Protein AF-A0A3S0VZT7-F1 (afdb_monomer_lite)

Structure (mmCIF, N/CA/C/O backbone):
data_AF-A0A3S0VZT7-F1
#
_entry.id   AF-A0A3S0VZT7-F1
#
loop_
_atom_site.group_PDB
_atom_site.id
_atom_site.type_symbol
_atom_site.label_atom_id
_atom_site.label_alt_id
_atom_site.label_comp_id
_atom_site.label_asym_id
_atom_site.label_entity_id
_atom_site.label_seq_id
_atom_site.pdbx_PDB_ins_code
_atom_site.Cartn_x
_atom_site.Cartn_y
_atom_site.Cartn_z
_atom_site.occupancy
_atom_site.B_iso_or_equiv
_atom_site.auth_seq_id
_atom_site.auth_comp_id
_atom_site.auth_asym_id
_atom_site.auth_atom_id
_atom_site.pdbx_PDB_model_num
ATOM 1 N N . MET A 1 1 ? 20.953 2.817 88.613 1.00 34.94 1 MET A N 1
ATOM 2 C CA . MET A 1 1 ? 21.649 4.085 88.302 1.00 34.94 1 MET A CA 1
ATOM 3 C C . MET A 1 1 ? 21.762 4.148 86.786 1.00 34.94 1 MET A C 1
ATOM 5 O O . MET A 1 1 ? 22.339 3.231 86.228 1.00 34.94 1 MET A O 1
ATOM 9 N N . HIS A 1 2 ? 20.871 4.898 86.124 1.00 30.11 2 HIS A N 1
ATOM 10 C CA . HIS A 1 2 ? 21.068 6.303 85.695 1.00 30.11 2 HIS A CA 1
ATOM 11 C C . HIS A 1 2 ? 22.098 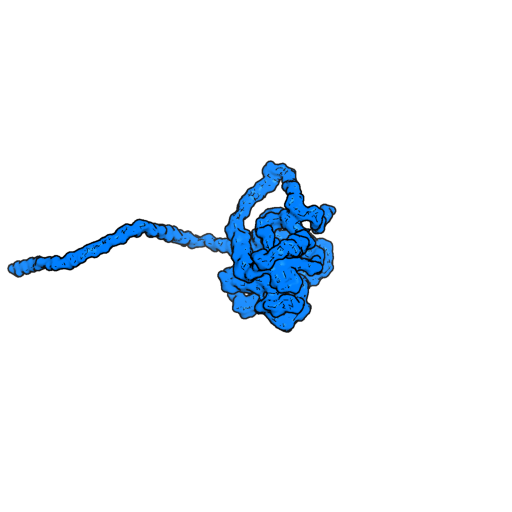6.386 84.551 1.00 30.11 2 HIS A C 1
ATOM 13 O O . HIS A 1 2 ? 23.167 5.815 84.698 1.00 30.11 2 HIS A O 1
ATOM 19 N N . THR A 1 3 ? 21.910 7.041 83.403 1.00 35.25 3 THR A N 1
ATOM 20 C CA . THR A 1 3 ? 20.938 8.028 82.869 1.00 35.25 3 THR A CA 1
ATOM 21 C C . THR A 1 3 ? 21.445 8.357 81.444 1.00 35.25 3 THR A C 1
ATOM 23 O O . THR A 1 3 ? 22.644 8.287 81.208 1.00 35.25 3 THR A O 1
ATOM 26 N N . ASP A 1 4 ? 20.578 8.507 80.442 1.00 36.38 4 ASP A N 1
ATOM 27 C CA . ASP A 1 4 ? 20.188 9.785 79.797 1.00 36.38 4 ASP A CA 1
ATOM 28 C C . ASP A 1 4 ? 20.884 10.142 78.459 1.00 36.38 4 ASP A C 1
ATOM 30 O O . ASP A 1 4 ? 22.101 10.196 78.352 1.00 36.38 4 ASP A O 1
ATOM 34 N N . ARG A 1 5 ? 20.006 10.488 77.498 1.00 34.59 5 ARG A N 1
ATOM 35 C CA . ARG A 1 5 ? 19.959 11.685 76.616 1.00 34.59 5 ARG A CA 1
ATOM 36 C C . ARG A 1 5 ? 21.067 11.975 75.575 1.00 34.59 5 ARG A C 1
ATOM 38 O O . ARG A 1 5 ? 22.178 12.358 75.909 1.00 34.59 5 ARG A O 1
ATOM 45 N N . LEU A 1 6 ? 20.641 11.887 74.295 1.00 40.56 6 LEU A N 1
ATOM 46 C CA . LEU A 1 6 ? 20.534 12.913 73.204 1.00 40.56 6 LEU A CA 1
ATOM 47 C C . LEU A 1 6 ? 21.200 14.306 73.451 1.00 40.56 6 LEU A C 1
ATOM 49 O O . LEU A 1 6 ? 21.228 14.674 74.622 1.00 40.56 6 LEU A O 1
ATOM 53 N N . PRO A 1 7 ? 21.552 15.186 72.450 1.00 51.53 7 PRO A N 1
ATOM 54 C CA . PRO A 1 7 ? 20.857 15.405 71.153 1.00 51.53 7 PRO A CA 1
ATOM 55 C C . PRO A 1 7 ? 21.621 16.121 69.962 1.00 51.53 7 PRO A C 1
ATOM 57 O O . PRO A 1 7 ? 22.791 16.462 70.043 1.00 51.53 7 PRO A O 1
ATOM 60 N N . HIS A 1 8 ? 20.860 16.423 68.888 1.00 33.97 8 HIS A N 1
ATOM 61 C CA . HIS A 1 8 ? 20.867 17.602 67.973 1.00 33.97 8 HIS A CA 1
ATOM 62 C C . HIS A 1 8 ? 21.978 17.932 66.940 1.00 33.97 8 HIS A C 1
ATOM 64 O O . HIS A 1 8 ? 23.121 18.218 67.269 1.00 33.97 8 HIS A O 1
ATOM 70 N N . GLY A 1 9 ? 21.509 18.147 65.693 1.00 30.97 9 GLY A N 1
ATOM 71 C CA . GLY A 1 9 ? 22.079 19.054 64.678 1.00 30.97 9 GLY A CA 1
ATOM 72 C C . GLY A 1 9 ? 21.337 19.012 63.319 1.00 30.97 9 GLY A C 1
ATOM 73 O O . GLY A 1 9 ? 21.705 18.214 62.474 1.00 30.97 9 GLY A O 1
ATOM 74 N N . GLN A 1 10 ? 20.185 19.701 63.177 1.00 35.03 10 GLN A N 1
ATOM 75 C CA . GLN A 1 10 ? 19.856 20.772 62.188 1.00 35.03 10 GLN A CA 1
ATOM 76 C C . GLN A 1 10 ? 20.111 20.410 60.696 1.00 35.03 10 GLN A C 1
ATOM 78 O O . GLN A 1 10 ? 21.261 20.273 60.316 1.00 35.03 10 GLN A O 1
ATOM 83 N N . GLY A 1 11 ? 19.120 20.124 59.822 1.00 34.31 11 GLY A N 1
ATOM 84 C CA . GLY A 1 11 ? 18.149 21.033 59.146 1.00 34.31 11 GLY A CA 1
ATOM 85 C C . GLY A 1 11 ? 18.749 21.649 57.848 1.00 34.31 11 GLY A C 1
ATOM 86 O O . GLY A 1 11 ? 19.966 21.788 57.842 1.00 34.31 11 GLY A O 1
ATOM 87 N N . PRO A 1 12 ? 18.021 22.071 56.772 1.00 41.00 12 PRO A N 1
ATOM 88 C CA . PRO A 1 12 ? 16.569 22.126 56.503 1.00 41.00 12 PRO A CA 1
ATOM 89 C C . PRO A 1 12 ? 16.135 21.618 55.085 1.00 41.00 12 PRO A C 1
ATOM 91 O O . PRO A 1 12 ? 16.961 21.277 54.248 1.00 41.00 12 PRO A O 1
ATOM 94 N N . GLY A 1 13 ? 14.827 21.673 54.777 1.00 28.61 13 GLY A N 1
ATOM 95 C CA . GLY A 1 13 ? 14.343 21.990 53.416 1.00 28.61 13 GLY A CA 1
ATOM 96 C C . GLY A 1 13 ? 13.625 20.891 52.621 1.00 28.61 13 GLY A C 1
ATOM 97 O O . GLY A 1 13 ? 14.232 20.188 51.821 1.00 28.61 13 GLY A O 1
ATOM 98 N N . TRP A 1 14 ? 12.298 20.823 52.753 1.00 29.69 14 TRP A N 1
ATOM 99 C CA . TRP A 1 14 ? 11.424 20.229 51.731 1.00 29.69 14 TRP A CA 1
ATOM 100 C C . TRP A 1 14 ? 11.390 21.121 50.477 1.00 29.69 14 TRP A C 1
ATOM 102 O O . TRP A 1 14 ? 11.482 22.345 50.598 1.00 29.69 14 TRP A O 1
ATOM 112 N N . PRO A 1 15 ? 11.089 20.542 49.304 1.00 36.41 15 PRO A N 1
ATOM 113 C CA . PRO A 1 15 ? 9.842 20.956 48.678 1.00 36.41 15 PRO A CA 1
ATOM 114 C C . PRO A 1 15 ? 8.943 19.763 48.355 1.00 36.41 15 PRO A C 1
ATOM 116 O O . PRO A 1 15 ? 9.299 18.816 47.658 1.00 36.41 15 PRO A O 1
ATOM 119 N N . THR A 1 16 ? 7.721 19.865 48.857 1.00 39.56 16 THR A N 1
ATOM 120 C CA . THR A 1 16 ? 6.553 19.112 48.422 1.00 39.56 16 THR A CA 1
ATOM 121 C C . THR A 1 16 ? 6.206 19.521 46.990 1.00 39.56 16 THR A C 1
ATOM 123 O O . THR A 1 16 ? 5.879 20.683 46.758 1.00 39.56 16 THR A O 1
ATOM 126 N N . VAL A 1 17 ? 6.168 18.577 46.048 1.00 35.25 17 VAL A N 1
ATOM 127 C CA . VAL A 1 17 ? 5.330 18.715 44.848 1.00 35.25 17 VAL A CA 1
ATOM 128 C C . VAL A 1 17 ? 4.420 17.499 44.751 1.00 35.25 17 VAL A C 1
ATOM 130 O O . VAL A 1 17 ? 4.840 16.361 44.561 1.00 35.25 17 VAL A O 1
ATOM 133 N N . ARG A 1 18 ? 3.135 17.794 44.949 1.00 36.84 18 ARG A N 1
ATOM 134 C CA . ARG A 1 18 ? 1.986 16.934 44.693 1.00 36.84 18 ARG A CA 1
ATOM 135 C C . ARG A 1 18 ? 1.938 16.583 43.210 1.00 36.84 18 ARG A C 1
ATOM 137 O O . ARG A 1 18 ? 2.066 17.466 42.371 1.00 36.84 18 ARG A O 1
ATOM 144 N N . GLY A 1 19 ? 1.651 15.323 42.912 1.00 31.05 19 GLY A N 1
ATOM 145 C CA . GLY A 1 19 ? 1.370 14.885 41.547 1.00 31.05 19 GLY A CA 1
ATOM 146 C C . GLY A 1 19 ? 1.692 13.422 41.290 1.00 31.05 19 GLY A C 1
ATOM 147 O O . GLY A 1 19 ? 2.124 13.087 40.196 1.00 31.05 19 GLY A O 1
ATOM 148 N N . GLY A 1 20 ? 1.520 12.545 42.285 1.00 27.30 20 GLY A N 1
ATOM 149 C CA . GLY A 1 20 ? 1.549 11.108 42.045 1.00 27.30 20 GLY A CA 1
ATOM 150 C C . GLY A 1 20 ? 0.326 10.735 41.220 1.00 27.30 20 GLY A C 1
ATOM 151 O O . GLY A 1 20 ? -0.733 10.457 41.782 1.00 27.30 20 GLY A O 1
ATOM 152 N N . ALA A 1 21 ? 0.461 10.782 39.893 1.00 32.28 21 ALA A N 1
ATOM 153 C CA . ALA A 1 21 ? -0.464 10.137 38.983 1.00 32.28 21 ALA A CA 1
ATOM 154 C C . ALA A 1 21 ? -0.599 8.694 39.461 1.00 32.28 21 ALA A C 1
ATOM 156 O O . ALA A 1 21 ? 0.354 7.91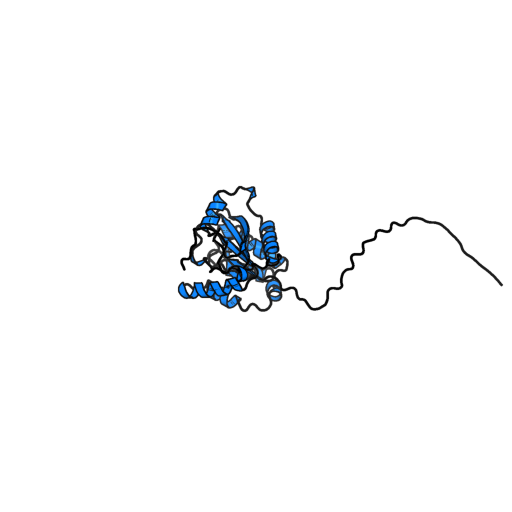5 39.443 1.00 32.28 21 ALA A O 1
ATOM 157 N N . THR A 1 22 ? -1.776 8.371 39.982 1.00 34.44 22 THR A N 1
ATOM 158 C CA . THR A 1 22 ? -2.128 7.017 40.363 1.00 34.44 22 THR A CA 1
ATOM 159 C C . THR A 1 22 ? -2.052 6.207 39.075 1.00 34.44 22 THR A C 1
ATOM 161 O O . THR A 1 22 ? -2.937 6.304 38.225 1.00 34.44 22 THR A O 1
ATOM 164 N N . LEU A 1 23 ? -0.955 5.466 38.896 1.00 34.12 23 LEU A N 1
ATOM 165 C CA . LEU A 1 23 ? -0.848 4.372 37.941 1.00 34.12 23 LEU A CA 1
ATOM 166 C C . LEU A 1 23 ? -1.996 3.427 38.282 1.00 34.12 23 LEU A C 1
ATOM 168 O O . LEU A 1 23 ? -1.895 2.600 39.187 1.00 34.12 23 LEU A O 1
ATOM 172 N N . ARG A 1 24 ? -3.142 3.628 37.623 1.00 36.28 24 ARG A N 1
ATOM 173 C CA . ARG A 1 24 ? -4.264 2.704 37.701 1.00 36.28 24 ARG A CA 1
ATOM 174 C C . ARG A 1 24 ? -3.707 1.359 37.275 1.00 36.28 24 ARG A C 1
ATOM 176 O O . ARG A 1 24 ? -3.277 1.199 36.133 1.00 36.28 24 ARG A O 1
ATOM 183 N N . ALA A 1 25 ? -3.680 0.431 38.225 1.00 36.31 25 ALA A N 1
ATOM 184 C CA . ALA A 1 25 ? -3.369 -0.959 37.978 1.00 36.31 25 ALA A CA 1
ATOM 185 C C . ALA A 1 25 ? -4.185 -1.417 36.762 1.00 36.31 25 ALA A C 1
ATOM 187 O O . ALA A 1 25 ? -5.417 -1.354 36.755 1.00 36.31 25 ALA A O 1
ATOM 188 N N . ARG A 1 26 ? -3.472 -1.787 35.696 1.00 36.34 26 ARG A N 1
ATOM 189 C CA . ARG A 1 26 ? -4.046 -2.298 34.455 1.00 36.34 26 ARG A CA 1
ATOM 190 C C . ARG A 1 26 ? -4.751 -3.604 34.819 1.00 36.34 26 ARG A C 1
ATOM 192 O O . ARG A 1 26 ? -4.095 -4.533 35.284 1.00 36.34 26 ARG A O 1
ATOM 199 N N . MET A 1 27 ? -6.075 -3.657 34.675 1.00 33.34 27 MET A N 1
ATOM 200 C CA . MET A 1 27 ? -6.811 -4.898 34.914 1.00 33.34 27 MET A CA 1
ATOM 201 C C . MET A 1 27 ? -6.254 -6.006 34.000 1.00 33.34 27 MET A C 1
ATOM 203 O O . MET A 1 27 ? -6.032 -5.750 32.810 1.00 33.34 27 MET A O 1
ATOM 207 N N . PRO A 1 28 ? -6.025 -7.227 34.511 1.00 35.91 28 PRO A N 1
ATOM 208 C CA . PRO A 1 28 ? -5.631 -8.348 33.675 1.00 35.91 28 PRO A CA 1
ATOM 209 C C . PRO A 1 28 ? -6.822 -8.749 32.798 1.00 35.91 28 PRO A C 1
ATOM 211 O O . PRO A 1 28 ? -7.872 -9.108 33.321 1.00 35.91 28 PRO A O 1
ATOM 214 N N . GLY A 1 29 ? -6.668 -8.694 31.470 1.00 39.16 29 GLY A N 1
ATOM 215 C CA . GLY A 1 29 ? -7.580 -9.397 30.556 1.00 39.16 29 GLY A CA 1
ATOM 216 C C . GLY A 1 29 ? -8.112 -8.646 29.334 1.00 39.16 29 GLY A C 1
ATOM 217 O O . GLY A 1 29 ? -8.664 -9.301 28.458 1.00 39.16 29 GLY A O 1
ATOM 218 N N . GLN A 1 30 ? -7.918 -7.333 29.182 1.00 35.81 30 GLN A N 1
ATOM 219 C CA . GLN A 1 30 ? -8.184 -6.685 27.887 1.00 35.81 30 GLN A CA 1
ATOM 220 C C . GLN A 1 30 ? -6.922 -6.733 27.025 1.00 35.81 30 GLN A C 1
ATOM 222 O O . GLN A 1 30 ? -6.079 -5.836 27.076 1.00 35.81 30 GLN A O 1
ATOM 227 N N . ARG A 1 31 ? -6.776 -7.798 26.225 1.00 41.56 31 ARG A N 1
ATOM 228 C CA . ARG A 1 31 ? -5.905 -7.731 25.045 1.00 41.56 31 ARG A CA 1
ATOM 229 C C . ARG A 1 31 ? -6.496 -6.646 24.149 1.00 41.56 31 ARG A C 1
ATOM 231 O O . ARG A 1 31 ? -7.565 -6.846 23.580 1.00 41.56 31 ARG A O 1
ATOM 238 N N . LEU A 1 32 ? -5.850 -5.483 24.090 1.00 48.62 32 LEU A N 1
ATOM 239 C CA . LEU A 1 32 ? -6.175 -4.474 23.087 1.00 48.62 32 LEU A CA 1
ATOM 240 C C . LEU A 1 32 ? -6.053 -5.165 21.724 1.00 48.62 32 LEU A C 1
ATOM 242 O O . LEU A 1 32 ? -5.004 -5.737 21.427 1.00 48.62 32 LEU A O 1
ATOM 246 N N . ARG A 1 33 ? -7.143 -5.198 20.949 1.00 61.34 33 ARG A N 1
ATOM 247 C CA . ARG A 1 33 ? -7.122 -5.726 19.582 1.00 61.34 33 ARG A CA 1
ATOM 248 C C . ARG A 1 33 ? -6.107 -4.889 18.803 1.00 61.34 33 ARG A C 1
ATOM 250 O O . ARG A 1 33 ? -6.251 -3.671 18.755 1.00 61.34 33 ARG A O 1
ATOM 257 N N . VAL A 1 34 ? -5.074 -5.532 18.262 1.00 65.62 34 VAL A N 1
ATOM 258 C CA . VAL A 1 34 ? -4.135 -4.875 17.345 1.00 65.62 34 VAL A CA 1
ATOM 259 C C . VAL A 1 34 ? -4.931 -4.508 16.089 1.00 65.62 34 VAL A C 1
ATOM 261 O O . VAL A 1 34 ? -5.581 -5.405 15.543 1.00 65.62 34 VAL A O 1
ATOM 264 N N . PRO A 1 35 ? -4.956 -3.230 15.668 1.00 71.94 35 PRO A N 1
ATOM 265 C CA . PRO A 1 35 ? -5.672 -2.824 14.468 1.00 71.94 35 PRO A CA 1
ATOM 266 C C . PRO A 1 35 ? -5.177 -3.595 13.246 1.00 71.94 35 PRO A C 1
ATOM 268 O O . PRO A 1 35 ? -3.978 -3.688 12.985 1.00 71.94 35 PRO A O 1
ATOM 271 N N . GLN A 1 36 ? -6.104 -4.140 12.473 1.00 83.38 36 GLN A N 1
ATOM 272 C CA . GLN A 1 36 ? -5.792 -4.887 11.270 1.00 83.38 36 GLN A CA 1
ATOM 273 C C . GLN A 1 36 ? -5.730 -3.936 10.080 1.00 83.38 36 GLN A C 1
ATOM 275 O O . GLN A 1 36 ? -6.747 -3.399 9.644 1.00 83.38 36 GLN A O 1
ATOM 280 N N . THR A 1 37 ? -4.525 -3.729 9.553 1.00 88.88 37 THR A N 1
ATOM 281 C CA . THR A 1 37 ? -4.301 -2.880 8.379 1.00 88.88 37 THR A CA 1
ATOM 282 C C . THR A 1 37 ? -4.227 -3.723 7.110 1.00 88.88 37 THR A C 1
ATOM 284 O O . THR A 1 37 ? -3.478 -4.702 7.053 1.00 88.88 37 THR A O 1
ATOM 287 N N . LEU A 1 38 ? -4.969 -3.315 6.080 1.00 90.38 38 LEU A N 1
ATOM 288 C CA . LEU A 1 38 ? -4.832 -3.822 4.714 1.00 90.38 38 LEU A CA 1
ATOM 289 C C . LEU A 1 38 ? -4.070 -2.806 3.862 1.00 90.38 38 LEU A C 1
ATOM 291 O O . LEU A 1 38 ? -4.517 -1.671 3.710 1.00 90.38 38 LEU A O 1
ATOM 295 N N . PHE A 1 39 ? -2.962 -3.222 3.261 1.00 93.12 39 PHE A N 1
ATOM 296 C CA . PHE A 1 39 ? -2.231 -2.437 2.271 1.00 93.12 39 PHE A CA 1
ATOM 297 C C . PHE A 1 39 ? -2.619 -2.873 0.864 1.00 93.12 39 PHE A C 1
ATOM 299 O O . PHE A 1 39 ? -2.496 -4.048 0.518 1.00 93.12 39 PHE A O 1
ATOM 306 N N . ILE A 1 40 ? -3.046 -1.913 0.047 1.00 90.69 40 ILE A N 1
ATOM 307 C CA . ILE A 1 40 ? -3.333 -2.098 -1.374 1.00 90.69 40 ILE A CA 1
ATOM 308 C C . ILE A 1 40 ? -2.340 -1.249 -2.160 1.00 90.69 40 ILE A C 1
ATOM 310 O O . ILE A 1 40 ? -2.364 -0.019 -2.071 1.00 90.69 40 ILE A O 1
ATOM 314 N N . GLY A 1 41 ? -1.484 -1.912 -2.935 1.00 91.50 41 GLY A N 1
ATOM 315 C CA . GLY A 1 41 ? -0.362 -1.267 -3.609 1.00 91.50 41 GLY A CA 1
ATOM 316 C C . GLY A 1 41 ? 0.852 -1.117 -2.696 1.00 91.50 41 GLY A C 1
ATOM 317 O O . GLY A 1 41 ? 0.806 -0.423 -1.681 1.00 91.50 41 GLY A O 1
ATOM 318 N N . LEU A 1 42 ? 1.955 -1.755 -3.085 1.00 94.62 42 LEU A N 1
ATOM 319 C CA . LEU A 1 42 ? 3.186 -1.886 -2.305 1.00 94.62 42 LEU A CA 1
ATOM 320 C C . LEU A 1 42 ? 4.421 -1.382 -3.072 1.00 94.62 42 LEU A C 1
ATOM 322 O O . LEU A 1 42 ? 5.434 -2.092 -3.124 1.00 94.62 42 LEU A O 1
ATOM 326 N N . PRO A 1 43 ? 4.387 -0.184 -3.690 1.00 93.75 43 PRO A N 1
ATOM 327 C CA . PRO A 1 43 ? 5.592 0.355 -4.301 1.00 93.75 43 PRO A CA 1
ATOM 328 C C . PRO A 1 43 ? 6.668 0.600 -3.235 1.00 93.75 43 PRO A C 1
ATOM 330 O O . PRO A 1 43 ? 6.353 0.752 -2.053 1.00 93.75 43 PRO A O 1
ATOM 333 N N . GLY A 1 44 ? 7.934 0.651 -3.655 1.00 94.00 44 GLY A N 1
ATOM 334 C CA . GLY A 1 44 ? 9.116 0.630 -2.778 1.00 94.00 44 GLY A CA 1
ATOM 335 C C . GLY A 1 44 ? 8.968 1.338 -1.422 1.00 94.00 44 GLY A C 1
ATOM 336 O O . GLY A 1 44 ? 9.051 0.701 -0.376 1.00 94.00 44 GLY A O 1
ATOM 337 N N . ARG A 1 45 ? 8.678 2.645 -1.413 1.00 94.88 45 ARG A N 1
ATOM 338 C CA . ARG A 1 45 ? 8.600 3.429 -0.163 1.00 94.88 45 ARG A CA 1
ATOM 339 C C . ARG A 1 45 ? 7.473 2.980 0.784 1.00 94.88 45 ARG A C 1
ATOM 341 O O . ARG A 1 45 ? 7.587 3.138 1.997 1.00 94.88 45 ARG A O 1
ATOM 348 N N . ILE A 1 46 ? 6.391 2.411 0.250 1.00 96.44 46 ILE A N 1
ATOM 349 C CA . ILE A 1 46 ? 5.314 1.815 1.055 1.00 96.44 46 ILE A CA 1
ATOM 350 C C . ILE A 1 46 ? 5.773 0.497 1.666 1.00 96.44 46 ILE A C 1
ATOM 352 O O . ILE A 1 46 ? 5.466 0.236 2.825 1.00 96.44 46 ILE A O 1
ATOM 356 N N . ALA A 1 47 ? 6.552 -0.299 0.931 1.00 96.50 47 ALA A N 1
ATOM 357 C CA . ALA A 1 47 ? 7.158 -1.509 1.471 1.00 96.50 47 ALA A CA 1
ATOM 358 C C . ALA A 1 47 ? 8.073 -1.194 2.671 1.00 96.50 47 ALA A C 1
ATOM 360 O O . ALA A 1 47 ? 7.974 -1.866 3.693 1.00 96.50 47 ALA A O 1
ATOM 361 N N . ASP A 1 48 ? 8.858 -0.111 2.612 1.00 96.19 48 ASP A N 1
ATOM 362 C CA . ASP A 1 48 ? 9.673 0.348 3.752 1.00 96.19 48 ASP A CA 1
ATOM 363 C C . ASP A 1 48 ? 8.826 0.774 4.957 1.00 96.19 48 ASP A C 1
ATOM 365 O O . ASP A 1 48 ? 9.160 0.447 6.098 1.00 96.19 48 ASP A O 1
ATOM 369 N N . ALA A 1 49 ? 7.693 1.444 4.726 1.00 95.50 49 ALA A N 1
ATOM 370 C CA . ALA A 1 49 ? 6.763 1.792 5.800 1.00 95.50 49 ALA A CA 1
ATOM 371 C C . ALA A 1 49 ? 6.132 0.547 6.446 1.00 95.50 49 ALA A C 1
ATOM 373 O O . ALA A 1 49 ? 6.043 0.468 7.671 1.00 95.50 49 ALA A O 1
ATOM 374 N N . VAL A 1 50 ? 5.745 -0.449 5.643 1.00 95.00 50 VAL A N 1
ATOM 375 C CA . VAL A 1 50 ? 5.244 -1.744 6.130 1.00 95.00 50 VAL A CA 1
ATOM 376 C C . VAL A 1 50 ? 6.306 -2.454 6.975 1.00 95.00 50 VAL A C 1
ATOM 378 O O . VAL A 1 50 ? 6.004 -2.916 8.075 1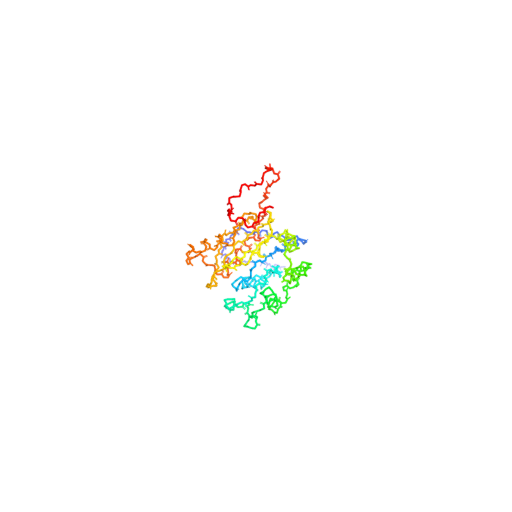.00 95.00 50 VAL A O 1
ATOM 381 N N . THR A 1 51 ? 7.552 -2.502 6.499 1.00 94.00 51 THR A N 1
ATOM 382 C CA . THR A 1 51 ? 8.679 -3.088 7.238 1.00 94.00 51 THR A CA 1
ATOM 383 C C . THR A 1 51 ? 8.910 -2.378 8.564 1.00 94.00 51 THR A C 1
ATOM 385 O O . THR A 1 51 ? 9.033 -3.034 9.598 1.00 94.00 51 THR A O 1
ATOM 388 N N . SER A 1 52 ? 8.885 -1.045 8.567 1.00 92.94 52 SER A N 1
ATOM 389 C CA . SER A 1 52 ? 9.022 -0.252 9.789 1.00 92.94 52 SER A CA 1
ATOM 390 C C . SER A 1 52 ? 7.913 -0.553 10.805 1.00 92.94 52 SER A C 1
ATOM 392 O O . SER A 1 52 ? 8.206 -0.738 11.986 1.00 92.94 52 SER A O 1
ATOM 394 N N . LEU A 1 53 ? 6.654 -0.683 10.371 1.00 90.06 53 LEU A N 1
ATOM 395 C CA . LEU A 1 53 ? 5.542 -1.055 11.258 1.00 90.06 53 LEU A CA 1
ATOM 396 C C . LEU A 1 53 ? 5.749 -2.441 11.885 1.00 90.06 53 LEU A C 1
ATOM 398 O O . LEU A 1 53 ? 5.657 -2.585 13.106 1.00 90.06 53 LEU A O 1
ATOM 402 N N . ALA A 1 54 ? 6.089 -3.443 11.071 1.00 88.31 54 ALA A N 1
ATOM 403 C CA . ALA A 1 54 ? 6.298 -4.817 11.531 1.00 88.31 54 ALA A CA 1
ATOM 404 C C . ALA A 1 54 ? 7.455 -4.934 12.544 1.00 88.31 54 ALA A C 1
ATOM 406 O O . ALA A 1 54 ? 7.335 -5.608 13.575 1.00 88.31 54 ALA A O 1
ATOM 407 N N . VAL A 1 55 ? 8.569 -4.236 12.288 1.00 87.06 55 VAL A N 1
ATOM 408 C CA . VAL A 1 55 ? 9.720 -4.168 13.206 1.00 87.06 55 VAL A CA 1
ATOM 409 C C . VAL A 1 55 ? 9.315 -3.547 14.545 1.00 87.06 55 VAL A C 1
ATOM 411 O O . VAL A 1 55 ? 9.695 -4.060 15.598 1.00 87.06 55 VAL A O 1
ATOM 414 N N . ASN A 1 56 ? 8.483 -2.503 14.521 1.00 83.62 56 ASN A N 1
ATOM 415 C CA . ASN A 1 56 ? 8.058 -1.762 15.712 1.00 83.62 56 ASN A CA 1
ATOM 416 C C . ASN A 1 56 ? 6.934 -2.426 16.526 1.00 83.62 56 ASN A C 1
ATOM 418 O O . ASN A 1 56 ? 6.419 -1.820 17.464 1.00 83.62 56 ASN A O 1
ATOM 422 N N . GLY A 1 57 ? 6.585 -3.681 16.237 1.00 74.69 57 GLY A N 1
ATOM 423 C CA . GLY A 1 57 ? 5.668 -4.451 17.080 1.00 74.69 57 GLY A CA 1
ATOM 424 C C . GLY A 1 57 ? 4.276 -4.652 16.504 1.00 74.69 57 GLY A C 1
ATOM 425 O O . GLY A 1 57 ? 3.494 -5.379 17.119 1.00 74.69 57 GLY A O 1
ATOM 426 N N . GLU A 1 58 ? 3.974 -4.086 15.335 1.00 73.56 58 GLU A N 1
ATOM 427 C CA . GLU A 1 58 ? 2.747 -4.428 14.622 1.00 73.56 58 GLU A CA 1
ATOM 428 C C . GLU A 1 58 ? 2.828 -5.882 14.126 1.00 73.56 58 GLU A C 1
ATOM 430 O O . GLU A 1 58 ? 3.900 -6.401 13.795 1.00 73.56 58 GLU A O 1
ATOM 435 N N . GLY A 1 59 ? 1.690 -6.577 14.121 1.00 80.62 59 GLY A N 1
ATOM 436 C CA . GLY A 1 59 ? 1.582 -7.870 13.447 1.00 80.62 59 GLY A CA 1
ATOM 437 C C . GLY A 1 59 ? 1.792 -7.728 11.936 1.00 80.62 59 GLY A C 1
ATOM 438 O O . GLY A 1 59 ? 1.905 -6.630 11.398 1.00 80.62 59 GLY A O 1
ATOM 439 N N . LEU A 1 60 ? 1.825 -8.851 11.230 1.00 84.62 60 LEU A N 1
ATOM 440 C CA . LEU A 1 60 ? 2.008 -8.916 9.787 1.00 84.62 60 LEU A CA 1
ATOM 441 C C . LEU A 1 60 ? 0.727 -8.397 9.127 1.00 84.62 60 LEU A C 1
ATOM 443 O O . LEU A 1 60 ? -0.316 -9.064 9.216 1.00 84.62 60 LEU A O 1
ATOM 447 N N . PRO A 1 61 ? 0.769 -7.226 8.470 1.00 87.94 61 PRO A N 1
ATOM 448 C CA . PRO A 1 61 ? -0.432 -6.662 7.889 1.00 87.94 61 PRO A CA 1
ATOM 449 C C . PRO A 1 61 ? -0.900 -7.499 6.701 1.00 87.94 61 PRO A C 1
ATOM 451 O O . PRO A 1 61 ? -0.178 -8.351 6.174 1.00 87.94 61 PRO A O 1
ATOM 454 N N . TRP A 1 62 ? -2.131 -7.261 6.267 1.00 90.19 62 TRP A N 1
ATOM 455 C CA . TRP A 1 62 ? -2.608 -7.845 5.023 1.00 90.19 62 TRP A CA 1
ATOM 456 C C . TRP A 1 62 ? -2.029 -7.082 3.842 1.00 90.19 62 TRP A C 1
ATOM 458 O O . TRP A 1 62 ? -2.075 -5.853 3.800 1.00 90.19 62 TRP A O 1
ATOM 468 N N . LEU A 1 63 ? -1.474 -7.827 2.893 1.00 91.12 63 LEU A N 1
ATOM 469 C CA . LEU A 1 63 ? -0.752 -7.299 1.746 1.00 91.12 63 LEU A CA 1
ATOM 470 C C . LEU A 1 63 ? -1.492 -7.688 0.471 1.00 91.12 63 LEU A C 1
ATOM 472 O O . LEU A 1 63 ? -1.702 -8.871 0.210 1.00 91.12 63 LEU A O 1
ATOM 476 N N . LEU A 1 64 ? -1.863 -6.696 -0.333 1.00 88.62 64 LEU A N 1
ATOM 477 C CA . LEU A 1 64 ? -2.508 -6.905 -1.621 1.00 88.62 64 LEU A CA 1
ATOM 478 C C . LEU A 1 64 ? -1.776 -6.088 -2.697 1.00 88.62 64 LEU A C 1
ATOM 480 O O . LEU A 1 64 ? -1.997 -4.889 -2.864 1.00 88.62 64 LEU A O 1
ATOM 484 N N . ASP A 1 65 ? -0.878 -6.757 -3.422 1.00 88.38 65 ASP A N 1
ATOM 485 C CA . ASP A 1 65 ? -0.228 -6.236 -4.631 1.00 88.38 65 ASP A CA 1
ATOM 486 C C . ASP A 1 65 ? 0.121 -7.396 -5.584 1.00 88.38 65 ASP A C 1
ATOM 488 O O . ASP A 1 65 ? 0.782 -8.358 -5.195 1.00 88.38 65 ASP A O 1
ATOM 492 N N . ARG A 1 66 ? -0.333 -7.301 -6.830 1.00 79.75 66 ARG A N 1
ATOM 493 C CA . ARG A 1 66 ? -0.106 -8.228 -7.954 1.00 79.75 66 ARG A CA 1
ATOM 494 C C . ARG A 1 66 ? 0.947 -7.691 -8.916 1.00 79.75 66 ARG A C 1
ATOM 496 O O . ARG A 1 66 ? 1.400 -8.415 -9.796 1.00 79.75 66 ARG A O 1
ATOM 503 N N . THR A 1 67 ? 1.338 -6.430 -8.757 1.00 88.06 67 THR A N 1
ATOM 504 C CA . THR A 1 67 ? 2.388 -5.814 -9.557 1.00 88.06 67 THR A CA 1
AT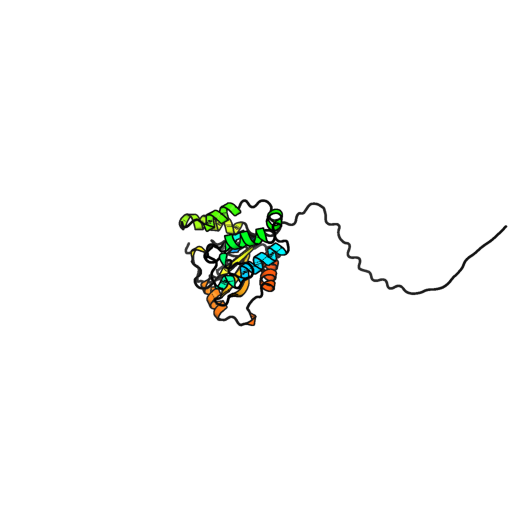OM 505 C C . THR A 1 67 ? 3.715 -6.464 -9.207 1.00 88.06 67 THR A C 1
ATOM 507 O O . THR A 1 67 ? 4.010 -6.757 -8.042 1.00 88.06 67 THR A O 1
ATOM 510 N N . ALA A 1 68 ? 4.527 -6.689 -10.230 1.00 91.56 68 ALA A N 1
ATOM 511 C CA . ALA A 1 68 ? 5.875 -7.172 -10.035 1.00 91.56 68 ALA A CA 1
ATOM 512 C C . ALA A 1 68 ? 6.791 -6.056 -9.507 1.00 91.56 68 ALA A C 1
ATOM 514 O O . ALA A 1 68 ? 6.600 -4.880 -9.823 1.00 91.56 68 ALA A O 1
ATOM 515 N N . VAL A 1 69 ? 7.813 -6.425 -8.735 1.00 94.12 69 VAL A N 1
ATOM 516 C CA . VAL A 1 69 ? 8.878 -5.507 -8.315 1.00 94.12 69 VAL A CA 1
ATOM 517 C C . VAL A 1 69 ? 9.591 -4.985 -9.562 1.00 94.12 69 VAL A C 1
ATOM 519 O O . VAL A 1 69 ? 10.132 -5.761 -10.358 1.00 94.12 69 VAL A O 1
ATOM 522 N N . ASN A 1 70 ? 9.600 -3.666 -9.725 1.00 92.94 70 ASN A N 1
ATOM 523 C CA . ASN A 1 70 ? 10.244 -2.972 -10.835 1.00 92.94 70 ASN A CA 1
ATOM 524 C C . ASN A 1 70 ? 11.520 -2.237 -10.381 1.00 92.94 70 ASN A C 1
ATOM 526 O O . ASN A 1 70 ? 11.910 -2.290 -9.218 1.00 92.94 70 ASN A O 1
ATOM 530 N N . SER A 1 71 ? 12.195 -1.546 -11.302 1.00 92.81 71 SER A N 1
ATOM 531 C CA . SER A 1 71 ? 13.438 -0.822 -11.003 1.00 92.81 71 SER A CA 1
ATOM 532 C C . SER A 1 71 ? 13.275 0.301 -9.978 1.00 92.81 71 SER A C 1
ATOM 534 O O . SER A 1 71 ? 14.189 0.536 -9.195 1.00 92.81 71 SER A O 1
ATOM 536 N N . THR A 1 72 ? 12.133 0.988 -9.976 1.00 92.50 72 THR A N 1
ATOM 537 C CA . THR A 1 72 ? 11.833 2.069 -9.027 1.00 92.50 72 THR A CA 1
ATOM 538 C C . THR A 1 72 ? 11.646 1.515 -7.616 1.00 92.50 72 THR A C 1
ATOM 540 O O . THR A 1 72 ? 12.098 2.123 -6.651 1.00 92.50 72 THR A O 1
ATOM 543 N N . ASP A 1 73 ? 11.056 0.324 -7.489 1.00 94.25 73 ASP A N 1
ATOM 544 C CA . ASP A 1 73 ? 10.876 -0.348 -6.198 1.00 94.25 73 ASP A CA 1
ATOM 545 C C . ASP A 1 73 ? 12.200 -0.763 -5.554 1.00 94.25 73 ASP A C 1
ATOM 547 O O . ASP A 1 73 ? 12.304 -0.786 -4.333 1.00 94.25 73 ASP A O 1
ATOM 551 N N . LEU A 1 74 ? 13.226 -1.063 -6.356 1.00 94.31 74 LEU A N 1
ATOM 552 C CA . LEU A 1 74 ? 14.549 -1.460 -5.861 1.00 94.31 74 LEU A CA 1
ATOM 553 C C . LEU A 1 74 ? 15.328 -0.317 -5.191 1.00 94.31 74 LEU A C 1
ATOM 555 O O . LEU A 1 74 ? 16.398 -0.563 -4.641 1.00 94.31 74 LEU A O 1
ATOM 559 N N . LEU A 1 75 ? 14.808 0.914 -5.227 1.00 92.19 75 LEU A N 1
ATOM 560 C CA . LEU A 1 75 ? 15.320 2.021 -4.415 1.00 92.19 75 LEU A CA 1
ATOM 561 C C . LEU A 1 75 ? 14.980 1.854 -2.926 1.00 92.19 75 LEU A C 1
ATOM 563 O O . LEU A 1 75 ? 15.596 2.511 -2.091 1.00 92.19 75 LEU A O 1
ATOM 567 N N . ALA A 1 76 ? 13.998 1.009 -2.605 1.00 92.81 76 ALA A N 1
ATOM 568 C CA . ALA A 1 76 ? 13.587 0.708 -1.244 1.00 92.81 76 ALA A CA 1
ATOM 569 C C . ALA A 1 76 ? 14.418 -0.421 -0.632 1.00 92.81 76 ALA A C 1
ATOM 571 O O . ALA A 1 76 ? 14.744 -1.413 -1.292 1.00 92.81 76 ALA A O 1
ATOM 572 N N . GLU A 1 77 ? 14.684 -0.312 0.668 1.00 92.50 77 GLU A N 1
ATOM 573 C CA . GLU A 1 77 ? 15.435 -1.318 1.425 1.00 92.50 77 GLU A CA 1
ATOM 574 C C . GLU A 1 77 ? 14.632 -2.598 1.666 1.00 92.50 77 GLU A C 1
ATOM 576 O O . GLU A 1 77 ? 15.196 -3.618 2.054 1.00 92.50 77 GLU A O 1
ATOM 581 N N . SER A 1 78 ? 13.322 -2.580 1.432 1.00 94.94 78 SER A N 1
ATOM 582 C CA . SER A 1 78 ? 12.450 -3.745 1.615 1.00 94.94 78 SER A CA 1
ATOM 583 C C . SER A 1 78 ? 12.473 -4.725 0.441 1.00 94.94 78 SER A C 1
ATOM 585 O O . SER A 1 78 ? 12.097 -5.885 0.601 1.00 94.94 78 SER A O 1
ATOM 587 N N . TYR A 1 79 ? 12.956 -4.308 -0.733 1.00 95.88 79 TYR A N 1
ATOM 588 C CA . TYR A 1 79 ? 13.126 -5.193 -1.886 1.00 95.88 79 TYR A CA 1
ATOM 589 C C . TYR A 1 79 ? 14.605 -5.518 -2.132 1.00 95.88 79 TYR A C 1
ATOM 591 O O . TYR A 1 79 ? 15.520 -4.849 -1.657 1.00 95.88 79 TYR A O 1
ATOM 599 N N . ARG A 1 80 ? 14.871 -6.629 -2.824 1.00 94.81 80 ARG A N 1
ATOM 600 C CA . ARG A 1 80 ? 16.221 -7.093 -3.168 1.00 94.81 80 ARG A CA 1
ATOM 601 C C . ARG A 1 80 ? 16.343 -7.162 -4.684 1.00 94.81 80 ARG A C 1
ATOM 603 O O . ARG A 1 80 ? 15.340 -7.436 -5.338 1.00 94.81 80 ARG A O 1
ATOM 610 N N . PRO A 1 81 ? 17.547 -7.018 -5.265 1.00 94.56 81 PRO A N 1
ATOM 611 C CA . PRO A 1 81 ? 17.720 -7.097 -6.716 1.00 94.56 81 PRO A CA 1
ATOM 612 C C . PRO A 1 81 ? 17.125 -8.366 -7.351 1.00 94.56 81 PRO A C 1
ATOM 614 O O . PRO A 1 81 ? 16.526 -8.296 -8.419 1.00 94.56 81 PRO A O 1
ATOM 617 N N . PHE A 1 82 ? 17.208 -9.514 -6.668 1.00 94.75 82 PHE A N 1
ATOM 618 C CA . PHE A 1 82 ? 16.641 -10.784 -7.142 1.00 94.75 82 PHE A CA 1
ATOM 619 C C . PHE A 1 82 ? 15.108 -10.892 -7.004 1.00 94.75 82 PHE A C 1
ATOM 621 O O . PHE A 1 82 ? 14.526 -11.873 -7.467 1.00 94.75 82 PHE A O 1
ATOM 628 N N . HIS A 1 83 ? 14.446 -9.915 -6.371 1.00 95.69 83 HIS A N 1
ATOM 629 C CA . HIS A 1 83 ? 12.983 -9.802 -6.343 1.00 95.69 83 HIS A CA 1
ATOM 630 C C . HIS A 1 83 ? 12.414 -9.205 -7.628 1.00 95.69 83 HIS A C 1
ATOM 632 O O . HIS A 1 83 ? 11.206 -9.282 -7.826 1.00 95.69 83 HIS A O 1
ATOM 638 N N . ARG A 1 84 ? 13.248 -8.612 -8.492 1.00 95.50 84 ARG A N 1
ATOM 639 C CA . ARG A 1 84 ? 12.811 -8.031 -9.765 1.00 95.50 84 ARG A CA 1
ATOM 640 C C . ARG A 1 84 ? 11.923 -9.010 -10.537 1.00 95.50 84 ARG A C 1
ATOM 642 O O . ARG A 1 84 ? 12.218 -10.201 -10.586 1.00 95.50 84 ARG A O 1
ATOM 649 N N . GLU A 1 85 ? 10.843 -8.485 -11.114 1.00 94.12 85 GLU A N 1
ATOM 650 C CA . GLU A 1 85 ? 9.843 -9.238 -11.891 1.00 94.12 85 GLU A CA 1
ATOM 651 C C . GLU A 1 85 ? 9.038 -10.277 -11.087 1.00 94.12 85 GLU A C 1
ATOM 653 O O . GLU A 1 85 ? 8.204 -10.983 -11.649 1.00 94.12 85 GLU A O 1
ATOM 658 N N . ARG A 1 86 ? 9.198 -10.330 -9.760 1.00 92.38 86 ARG A N 1
ATOM 659 C CA . ARG A 1 86 ? 8.373 -11.159 -8.870 1.00 92.38 86 ARG A CA 1
ATOM 660 C C . ARG A 1 86 ? 7.277 -10.329 -8.195 1.00 92.38 86 ARG A C 1
ATOM 662 O O . ARG A 1 86 ? 7.465 -9.124 -8.027 1.00 92.38 86 ARG A O 1
ATOM 669 N N . PRO A 1 87 ? 6.154 -10.936 -7.771 1.00 91.31 87 PRO A N 1
ATOM 670 C CA . PRO A 1 87 ? 5.072 -10.209 -7.106 1.00 91.31 87 PRO A CA 1
ATOM 671 C C . PRO A 1 87 ? 5.540 -9.487 -5.835 1.00 91.31 87 PRO A C 1
ATOM 673 O O . PRO A 1 87 ? 6.121 -10.104 -4.938 1.00 91.31 87 PRO A O 1
ATOM 676 N N . ARG A 1 88 ? 5.244 -8.185 -5.737 1.00 93.12 88 ARG A N 1
ATOM 677 C CA . ARG A 1 88 ? 5.624 -7.321 -4.605 1.00 93.12 88 ARG A CA 1
ATOM 678 C C . ARG A 1 88 ? 5.148 -7.849 -3.255 1.00 93.12 88 ARG A C 1
ATOM 680 O O . ARG A 1 88 ? 5.948 -7.937 -2.330 1.00 93.12 88 ARG A O 1
ATOM 687 N N . SER A 1 89 ? 3.876 -8.240 -3.161 1.00 92.00 89 SER A N 1
ATOM 688 C CA . SER A 1 89 ? 3.273 -8.777 -1.931 1.00 92.00 89 SER A CA 1
ATOM 689 C C . SER A 1 89 ? 4.035 -9.988 -1.393 1.00 92.00 89 SER A C 1
ATOM 691 O O . SER A 1 89 ? 4.439 -9.992 -0.233 1.00 92.00 89 SER A O 1
ATOM 693 N N . MET A 1 90 ? 4.315 -10.963 -2.260 1.00 90.94 90 MET A N 1
ATOM 694 C CA . MET A 1 90 ? 5.068 -12.170 -1.917 1.00 90.94 90 MET A CA 1
ATOM 695 C C . MET A 1 90 ? 6.504 -11.846 -1.490 1.00 90.94 90 MET A C 1
ATOM 697 O O . MET A 1 90 ? 6.985 -12.367 -0.486 1.00 90.94 90 MET A O 1
ATOM 701 N N . CYS A 1 91 ? 7.203 -10.994 -2.243 1.00 94.25 91 CYS A N 1
ATOM 702 C CA . CYS A 1 91 ? 8.578 -10.620 -1.918 1.00 94.25 91 CYS A CA 1
ATOM 703 C C . CYS A 1 91 ? 8.678 -9.853 -0.598 1.00 94.25 91 CYS A C 1
ATOM 705 O O . CYS A 1 91 ? 9.607 -10.091 0.179 1.00 94.25 91 CYS A O 1
ATOM 707 N N . LEU A 1 92 ? 7.731 -8.951 -0.335 1.00 94.81 92 LEU A N 1
ATOM 708 C CA . LEU A 1 92 ? 7.678 -8.206 0.915 1.00 94.81 92 LEU A CA 1
ATOM 709 C C . LEU A 1 92 ? 7.364 -9.134 2.089 1.00 94.81 92 LEU A C 1
ATOM 711 O O . LEU A 1 92 ? 8.099 -9.118 3.067 1.00 94.81 92 LEU A O 1
ATOM 715 N N . GLU A 1 93 ? 6.357 -10.002 1.975 1.00 92.06 93 GLU A N 1
ATOM 716 C CA . GLU A 1 93 ? 6.031 -10.986 3.015 1.00 92.06 93 GLU A CA 1
ATOM 717 C C . GLU A 1 93 ? 7.237 -11.864 3.375 1.00 92.06 93 GLU A C 1
ATOM 719 O O . GLU A 1 93 ? 7.590 -11.981 4.548 1.00 92.06 93 GLU A O 1
ATOM 724 N N . GLN A 1 94 ? 7.928 -12.418 2.373 1.00 90.50 94 GLN A N 1
ATOM 725 C CA . GLN A 1 94 ? 9.139 -13.217 2.591 1.00 90.50 94 GLN A CA 1
ATOM 726 C C . GLN A 1 94 ? 10.236 -12.417 3.301 1.00 90.50 94 GLN A C 1
ATOM 728 O O . GLN A 1 94 ? 10.892 -12.937 4.204 1.00 90.50 94 GLN A O 1
ATOM 733 N N . SER A 1 95 ? 10.418 -11.151 2.921 1.00 91.56 95 SER A N 1
ATOM 734 C CA . SER A 1 95 ? 11.412 -10.271 3.543 1.00 91.56 95 SER A CA 1
ATOM 735 C C . SER A 1 95 ? 11.063 -9.959 4.996 1.00 91.56 95 SER A C 1
ATOM 737 O O . SER A 1 95 ? 11.941 -10.004 5.853 1.00 91.56 95 SER A O 1
ATOM 739 N N . LEU A 1 96 ? 9.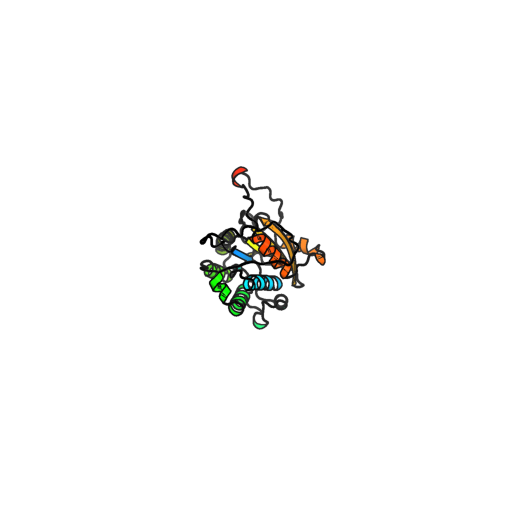785 -9.706 5.291 1.00 91.38 96 LEU A N 1
ATOM 740 C CA . LEU A 1 96 ? 9.297 -9.438 6.644 1.00 91.38 96 LEU A CA 1
ATOM 741 C C . LEU A 1 96 ? 9.469 -10.651 7.552 1.00 91.38 96 LEU A C 1
ATOM 743 O O . LEU A 1 96 ? 9.979 -10.508 8.658 1.00 91.38 96 LEU A O 1
ATOM 747 N N . VAL A 1 97 ? 9.097 -11.844 7.081 1.00 90.00 97 VAL A N 1
ATOM 748 C CA . VAL A 1 97 ? 9.249 -13.089 7.849 1.00 90.00 97 VAL A CA 1
ATOM 749 C C . VAL A 1 97 ? 10.721 -13.407 8.107 1.00 90.00 97 VAL A C 1
ATOM 751 O O . VAL A 1 97 ? 11.062 -13.873 9.191 1.00 90.00 97 VAL A O 1
ATOM 754 N N . ALA A 1 98 ? 11.602 -13.136 7.142 1.00 89.62 98 ALA A N 1
ATOM 755 C CA . ALA A 1 98 ? 13.038 -13.328 7.318 1.00 89.62 98 ALA A CA 1
ATOM 756 C C . ALA A 1 98 ? 13.663 -12.304 8.284 1.00 89.62 98 ALA A C 1
ATOM 758 O O . ALA A 1 98 ? 14.580 -12.652 9.024 1.00 89.62 98 ALA A O 1
ATOM 759 N N . LEU A 1 99 ? 13.186 -11.053 8.273 1.00 89.06 99 LEU A N 1
ATOM 760 C CA . LEU A 1 99 ? 13.728 -9.964 9.090 1.00 89.06 99 LEU A CA 1
ATOM 761 C C . LEU A 1 99 ? 13.192 -9.972 10.528 1.00 89.06 99 LEU A C 1
ATOM 763 O O . LEU A 1 99 ? 13.941 -9.695 11.461 1.00 89.06 99 LEU A O 1
ATOM 767 N N . VAL A 1 100 ? 11.903 -10.270 10.703 1.00 88.00 100 VAL A N 1
ATOM 768 C CA . VAL A 1 100 ? 11.192 -10.259 11.989 1.00 88.00 100 VAL A CA 1
ATOM 769 C C . VAL A 1 100 ? 10.309 -11.510 12.078 1.00 88.00 100 VAL A C 1
ATOM 771 O O . VAL A 1 100 ? 9.096 -11.425 11.878 1.00 88.00 100 VAL A O 1
ATOM 774 N N . PRO A 1 101 ? 10.867 -12.695 12.378 1.00 85.00 101 PRO A N 1
ATOM 775 C CA . PRO A 1 101 ? 10.082 -13.930 12.459 1.00 85.00 101 PRO A CA 1
ATOM 776 C C . PRO A 1 101 ? 8.909 -13.849 13.454 1.00 85.00 101 PRO A C 1
ATOM 778 O O . PRO A 1 101 ? 7.854 -14.453 13.242 1.00 85.00 101 PRO A O 1
ATOM 781 N N . GLU A 1 102 ? 9.049 -13.052 14.520 1.00 86.50 102 GLU A N 1
ATOM 782 C CA . GLU A 1 102 ? 8.015 -12.810 15.534 1.00 86.50 102 GLU A CA 1
ATOM 783 C C . GLU A 1 102 ? 6.777 -12.103 14.973 1.00 86.50 102 GLU A C 1
ATOM 785 O O . GLU A 1 102 ? 5.721 -12.120 15.606 1.00 86.50 102 GLU A O 1
ATOM 790 N N . VAL A 1 103 ? 6.863 -11.502 13.784 1.00 83.94 103 VAL A N 1
ATOM 791 C CA . VAL A 1 103 ? 5.712 -10.879 13.128 1.00 83.94 103 VAL A CA 1
ATOM 792 C C . VAL A 1 103 ? 4.579 -11.896 12.928 1.00 83.94 103 VAL A C 1
ATOM 794 O O . VAL A 1 103 ? 3.406 -11.562 13.097 1.00 83.94 103 VAL A O 1
ATOM 797 N N . LEU A 1 104 ? 4.912 -13.171 12.685 1.00 81.62 104 LEU A N 1
ATOM 798 C CA . LEU A 1 104 ? 3.933 -14.252 12.544 1.00 81.62 104 LEU A CA 1
ATOM 799 C C . LEU A 1 104 ? 3.233 -14.568 13.869 1.00 81.62 104 LEU A C 1
ATOM 801 O O . LEU A 1 104 ? 2.010 -14.689 13.907 1.00 81.62 104 LEU A O 1
ATOM 805 N N . SER A 1 105 ? 3.981 -14.651 14.973 1.00 80.75 105 SER A N 1
ATOM 806 C CA . SER A 1 105 ? 3.399 -14.956 16.286 1.00 80.75 105 SER A CA 1
ATOM 807 C C . SER A 1 105 ? 2.537 -13.807 16.817 1.00 80.75 105 SER A C 1
ATOM 809 O O . SER A 1 105 ? 1.498 -14.054 17.432 1.00 80.75 105 SER A O 1
ATOM 811 N N . ARG A 1 106 ? 2.909 -12.554 16.519 1.00 81.19 106 ARG A N 1
ATOM 812 C CA . ARG A 1 106 ? 2.126 -11.347 16.848 1.00 81.19 106 ARG A CA 1
ATOM 813 C C . ARG A 1 106 ? 0.810 -11.259 16.077 1.00 81.19 106 ARG A C 1
ATOM 815 O O . ARG A 1 106 ? -0.159 -10.713 16.595 1.00 81.19 106 ARG A O 1
ATOM 822 N N . SER A 1 107 ? 0.768 -11.813 14.867 1.00 74.94 107 SER A N 1
ATOM 823 C CA . SER A 1 107 ? -0.410 -11.760 13.991 1.00 74.94 107 SER A CA 1
ATOM 824 C C . SER A 1 107 ? -1.544 -12.690 14.412 1.00 74.94 107 SER A C 1
ATOM 826 O O . SER A 1 107 ? -2.679 -12.506 13.979 1.00 74.94 107 SER A O 1
ATOM 828 N N . GLY A 1 108 ? -1.257 -13.699 15.238 1.00 77.12 108 GLY A N 1
ATOM 829 C CA . GLY A 1 108 ? -2.244 -14.706 15.616 1.00 77.12 108 GLY A CA 1
ATOM 830 C C . GLY A 1 108 ? -2.736 -15.535 14.423 1.00 77.12 108 GLY A C 1
ATOM 831 O O . GLY A 1 108 ? -1.978 -15.860 13.512 1.00 77.12 108 GLY A O 1
ATOM 832 N N . VAL A 1 109 ? -4.012 -15.927 14.456 1.00 73.75 109 VAL A N 1
ATOM 833 C CA . VAL A 1 109 ? -4.639 -16.740 13.402 1.00 73.75 109 VAL A CA 1
ATOM 834 C C . VAL A 1 109 ? -5.005 -15.836 12.222 1.00 73.75 109 VAL A C 1
ATOM 836 O O . VAL A 1 109 ? -5.758 -14.883 12.401 1.00 73.75 109 VAL A O 1
ATOM 839 N N . ARG A 1 110 ? -4.490 -16.152 11.025 1.00 76.81 110 ARG A N 1
ATOM 840 C CA . ARG A 1 110 ? -4.669 -15.367 9.788 1.00 76.81 110 ARG A CA 1
ATOM 841 C C . ARG A 1 110 ? -5.443 -16.161 8.717 1.00 76.81 110 ARG A C 1
ATOM 843 O O . ARG A 1 110 ? -4.855 -16.617 7.735 1.00 76.81 110 ARG A O 1
ATOM 850 N N . PRO A 1 111 ? -6.754 -16.403 8.898 1.00 71.56 111 PRO A N 1
ATOM 851 C CA . PRO A 1 111 ? -7.526 -17.225 7.963 1.00 71.56 111 PRO A CA 1
ATOM 852 C C . PRO A 1 111 ? -7.642 -16.589 6.565 1.00 71.56 111 PRO A C 1
ATOM 854 O O . PRO A 1 111 ? -7.867 -17.295 5.582 1.00 71.56 111 PRO A O 1
ATOM 857 N N . GLU A 1 112 ? -7.445 -15.274 6.459 1.00 76.81 112 GLU A N 1
ATOM 858 C CA . GLU A 1 112 ? -7.461 -14.506 5.213 1.00 76.81 112 GLU A CA 1
ATOM 859 C C . GLU A 1 112 ? -6.207 -14.673 4.348 1.00 76.81 112 GLU A C 1
ATOM 861 O O . GLU A 1 112 ? -6.267 -14.359 3.164 1.00 76.81 112 GLU A O 1
ATOM 866 N N . ASP A 1 113 ? -5.087 -15.185 4.863 1.00 78.19 113 ASP A N 1
ATOM 867 C CA . ASP A 1 113 ? -3.826 -15.232 4.098 1.00 78.19 113 ASP A CA 1
ATOM 868 C C . ASP A 1 113 ? -3.920 -16.106 2.853 1.00 78.19 113 ASP A C 1
ATOM 870 O O . ASP A 1 113 ? -3.447 -15.748 1.771 1.00 78.19 113 ASP A O 1
ATOM 874 N N . ARG A 1 114 ? -4.578 -17.261 2.995 1.00 76.62 114 ARG A N 1
ATOM 875 C CA . ARG A 1 114 ? -4.843 -18.150 1.864 1.00 76.62 114 ARG A CA 1
ATOM 876 C C . ARG A 1 114 ? -5.696 -17.438 0.821 1.00 76.62 114 ARG A C 1
ATOM 878 O O . ARG A 1 114 ? -5.409 -17.507 -0.366 1.00 76.62 114 ARG A O 1
ATOM 885 N N . TYR A 1 115 ? -6.707 -16.717 1.285 1.00 75.44 115 TYR A N 1
ATOM 886 C CA . TYR A 1 115 ? -7.606 -15.973 0.424 1.00 75.44 115 TYR A CA 1
ATOM 887 C C . TYR A 1 115 ? -6.904 -14.827 -0.318 1.00 75.44 115 TYR A C 1
ATOM 889 O O . TYR A 1 115 ? -7.108 -14.659 -1.516 1.00 75.44 115 TYR A O 1
ATOM 897 N N . LEU A 1 116 ? -6.029 -14.082 0.362 1.00 77.75 116 LEU A N 1
ATOM 898 C CA . LEU A 1 116 ? -5.169 -13.056 -0.237 1.00 77.75 116 LEU A CA 1
ATOM 899 C C . LEU A 1 116 ? -4.214 -13.651 -1.278 1.00 77.75 116 LEU A C 1
ATOM 901 O O . LEU A 1 116 ? -4.047 -13.087 -2.359 1.00 77.75 116 LEU A O 1
ATOM 905 N N . SER A 1 117 ? -3.625 -14.808 -0.972 1.00 76.75 117 SER A N 1
ATOM 906 C CA . SER A 1 117 ? -2.742 -15.534 -1.890 1.00 76.75 117 SER A CA 1
ATOM 907 C C . SER A 1 117 ? -3.480 -15.973 -3.156 1.00 76.75 117 SER A C 1
ATOM 909 O O . SER A 1 117 ? -2.958 -15.808 -4.259 1.00 76.75 117 SER A O 1
ATOM 911 N N . ASP A 1 118 ? -4.701 -16.493 -3.009 1.00 75.94 118 ASP A N 1
ATOM 912 C CA . ASP A 1 118 ? -5.554 -16.904 -4.125 1.00 75.94 118 ASP A CA 1
ATOM 913 C C . ASP A 1 118 ? -5.988 -15.687 -4.960 1.00 75.94 118 ASP A C 1
ATOM 915 O O . ASP A 1 118 ? -5.870 -15.706 -6.184 1.00 75.94 118 ASP A O 1
ATOM 919 N N . LEU A 1 119 ? -6.377 -14.582 -4.311 1.00 75.75 119 LEU A N 1
ATOM 920 C CA . LEU A 1 119 ? -6.688 -13.303 -4.965 1.00 75.75 119 LEU A CA 1
ATOM 921 C C . LEU A 1 119 ? -5.516 -12.747 -5.784 1.00 75.75 119 LEU A C 1
ATOM 923 O O . LEU A 1 119 ? -5.727 -12.168 -6.849 1.00 75.75 119 LEU A O 1
ATOM 927 N N . CYS A 1 120 ? -4.281 -12.920 -5.308 1.00 73.75 120 CYS A N 1
ATOM 928 C CA . CYS A 1 120 ? -3.101 -12.474 -6.044 1.00 73.75 120 CYS A CA 1
ATOM 929 C C . CYS A 1 120 ? -2.797 -13.345 -7.276 1.00 73.75 120 CYS A C 1
ATOM 931 O O . CYS A 1 120 ? -2.118 -12.880 -8.193 1.00 73.75 120 CYS A O 1
ATOM 933 N N . ARG A 1 121 ? -3.286 -14.593 -7.302 1.00 73.12 121 ARG A N 1
ATOM 934 C CA . ARG A 1 121 ? -3.058 -15.576 -8.375 1.00 73.12 121 ARG A CA 1
ATOM 935 C C . ARG A 1 121 ? -4.168 -15.606 -9.431 1.00 73.12 121 ARG A C 1
ATOM 937 O O . ARG A 1 121 ? -3.881 -15.955 -10.569 1.00 73.12 121 ARG A O 1
ATOM 944 N N . ASP A 1 122 ? -5.408 -15.278 -9.071 1.00 68.75 122 ASP A N 1
ATOM 945 C CA . ASP A 1 122 ? -6.587 -15.454 -9.933 1.00 68.75 122 ASP A CA 1
ATOM 946 C C . ASP A 1 122 ? -6.702 -14.357 -11.012 1.00 68.75 122 ASP A C 1
ATOM 948 O O . ASP A 1 122 ? -6.736 -13.161 -10.716 1.00 68.75 122 ASP A O 1
ATOM 952 N N . GLU A 1 123 ? -6.749 -14.741 -12.288 1.00 59.88 123 GLU A N 1
ATOM 953 C CA . GLU A 1 123 ? -6.876 -13.830 -13.441 1.00 59.88 123 GLU A CA 1
ATOM 954 C C . GLU A 1 123 ? -8.338 -13.595 -13.872 1.00 59.88 123 GLU A C 1
ATOM 956 O O . GLU A 1 123 ? -8.596 -12.795 -14.773 1.00 59.88 123 GLU A O 1
ATOM 961 N N . THR A 1 124 ? -9.317 -14.258 -13.244 1.00 61.53 124 THR A N 1
ATOM 962 C CA . THR A 1 124 ? -10.718 -14.194 -13.689 1.00 61.53 124 THR A CA 1
ATOM 963 C C . THR A 1 124 ? -11.491 -13.028 -13.053 1.00 61.53 124 THR A C 1
ATOM 965 O O . THR A 1 124 ? -11.662 -12.929 -11.840 1.00 61.53 124 THR A O 1
ATOM 968 N N . ALA A 1 125 ? -11.976 -12.102 -13.888 1.00 56.19 125 ALA A N 1
ATOM 969 C CA . ALA A 1 125 ? -12.463 -10.788 -13.450 1.00 56.19 125 ALA A CA 1
ATOM 970 C C . ALA A 1 125 ? -13.805 -10.784 -12.678 1.00 56.19 125 ALA A C 1
ATOM 972 O O . ALA A 1 125 ? -14.010 -9.917 -11.827 1.00 56.19 125 ALA A O 1
ATOM 973 N N . ASN A 1 126 ? -14.722 -11.726 -12.942 1.00 55.03 126 ASN A N 1
ATOM 974 C CA . ASN A 1 126 ? -16.078 -11.682 -12.362 1.00 55.03 126 ASN A CA 1
ATOM 975 C C . ASN A 1 126 ? -16.152 -12.191 -10.909 1.00 55.03 126 ASN A C 1
ATOM 977 O O . ASN A 1 126 ? -16.831 -11.576 -10.088 1.00 55.03 126 ASN A O 1
ATOM 981 N N . ASP A 1 127 ? -15.406 -13.241 -10.558 1.00 62.94 127 ASP A N 1
ATOM 982 C CA . ASP A 1 127 ? -15.304 -13.731 -9.172 1.00 62.94 127 ASP A CA 1
ATOM 983 C C . ASP A 1 127 ? -14.461 -12.793 -8.295 1.00 62.94 127 ASP A C 1
ATOM 985 O O . ASP A 1 127 ? -14.711 -12.632 -7.096 1.00 62.94 127 ASP A O 1
ATOM 989 N N . LEU A 1 128 ? -13.478 -12.125 -8.904 1.00 67.06 128 LEU A N 1
ATOM 990 C CA . LEU A 1 128 ? -12.536 -11.243 -8.226 1.00 67.06 128 LEU A CA 1
ATOM 991 C C . LEU A 1 128 ? -13.238 -10.085 -7.504 1.00 67.06 128 LEU A C 1
ATOM 993 O O . LEU A 1 128 ? -12.903 -9.783 -6.361 1.00 67.06 128 LEU A O 1
ATOM 997 N N . ARG A 1 129 ? -14.253 -9.465 -8.117 1.00 65.38 129 ARG A N 1
ATOM 998 C CA . ARG A 1 129 ? -14.928 -8.289 -7.543 1.00 65.38 129 ARG A CA 1
ATOM 999 C C . ARG A 1 129 ? -15.699 -8.620 -6.264 1.00 65.38 129 ARG A C 1
ATOM 1001 O O . ARG A 1 129 ? -15.543 -7.926 -5.264 1.00 65.38 129 ARG A O 1
ATOM 1008 N N . GLN A 1 130 ? -16.488 -9.695 -6.258 1.00 66.69 130 GLN A N 1
ATOM 1009 C CA . GLN A 1 130 ? -17.202 -10.130 -5.048 1.00 66.69 130 GLN A CA 1
ATOM 1010 C C . GLN A 1 130 ? -16.226 -10.521 -3.939 1.00 66.69 130 GLN A C 1
ATOM 1012 O O . GLN A 1 130 ? -16.421 -10.169 -2.772 1.00 66.69 130 GLN A O 1
ATOM 1017 N N . ARG A 1 131 ? -15.132 -11.191 -4.313 1.00 69.62 131 ARG A N 1
ATOM 1018 C CA . ARG A 1 131 ? -14.098 -11.580 -3.365 1.00 69.62 131 ARG A CA 1
ATOM 1019 C C . ARG A 1 131 ? -13.396 -10.358 -2.744 1.00 69.62 131 ARG A C 1
ATOM 1021 O O . ARG A 1 131 ? -13.227 -10.264 -1.524 1.00 69.62 131 ARG A O 1
ATOM 1028 N N . LEU A 1 132 ? -13.061 -9.366 -3.554 1.00 71.25 132 LEU A N 1
ATOM 1029 C CA . LEU A 1 132 ? -12.462 -8.116 -3.097 1.00 71.25 132 LEU A CA 1
ATOM 1030 C C . LEU A 1 132 ? -13.379 -7.330 -2.140 1.00 71.25 132 LEU A C 1
ATOM 1032 O O . LEU A 1 132 ? -12.882 -6.773 -1.164 1.00 71.25 132 LEU A O 1
ATOM 1036 N N . HIS A 1 133 ? -14.705 -7.342 -2.342 1.00 71.62 133 HIS A N 1
ATOM 1037 C CA . HIS A 1 133 ? -15.662 -6.700 -1.422 1.00 71.62 133 HIS A CA 1
ATOM 1038 C C . HIS A 1 133 ? -15.596 -7.304 -0.011 1.00 71.62 133 HIS A C 1
ATOM 1040 O O . HIS A 1 133 ? -15.516 -6.587 0.985 1.00 71.62 133 HIS A O 1
ATOM 1046 N N . GLY A 1 134 ? -15.577 -8.636 0.085 1.00 69.00 134 GLY A N 1
ATOM 1047 C CA . GLY A 1 134 ? -15.486 -9.333 1.369 1.00 69.00 134 GLY A CA 1
ATOM 1048 C C . GLY A 1 134 ? -14.157 -9.123 2.103 1.00 69.00 134 GLY A C 1
ATOM 1049 O O . GLY A 1 134 ? -14.102 -9.351 3.311 1.00 69.00 134 GLY A O 1
ATOM 1050 N N . LEU A 1 135 ? -13.101 -8.701 1.396 1.00 75.88 135 LEU A N 1
ATOM 1051 C CA . LEU A 1 135 ? -11.795 -8.403 1.981 1.00 75.88 135 LEU A CA 1
ATOM 1052 C C . LEU A 1 135 ? -11.779 -7.034 2.668 1.00 75.88 135 LEU A C 1
ATOM 1054 O O . LEU A 1 135 ? -11.319 -6.935 3.800 1.00 75.88 135 LEU A O 1
ATOM 1058 N N . VAL A 1 136 ? -12.294 -5.989 2.012 1.00 74.88 136 VAL A N 1
ATOM 1059 C CA . VAL A 1 136 ? -12.202 -4.609 2.529 1.00 74.88 136 VAL A CA 1
ATOM 1060 C C . VAL A 1 136 ? -13.052 -4.328 3.748 1.00 74.88 136 VAL A C 1
ATOM 1062 O O . VAL A 1 136 ? -12.751 -3.372 4.443 1.00 74.88 136 VAL A O 1
ATOM 1065 N N . LEU A 1 137 ? -14.060 -5.148 4.042 1.00 74.75 137 LEU A N 1
ATOM 1066 C CA . LEU A 1 137 ? -14.901 -4.993 5.234 1.00 74.75 137 LEU A CA 1
ATOM 1067 C C . LEU A 1 137 ? -14.251 -5.506 6.528 1.00 74.75 137 LEU A C 1
ATOM 1069 O O . LEU A 1 137 ? -14.760 -5.248 7.614 1.00 74.75 137 LEU A O 1
ATOM 1073 N N . ARG A 1 138 ? -13.171 -6.283 6.419 1.00 79.06 138 ARG A N 1
ATOM 1074 C CA . ARG A 1 138 ? -12.507 -6.927 7.558 1.00 79.06 138 ARG A CA 1
ATOM 1075 C C . ARG A 1 138 ? -11.421 -6.086 8.254 1.00 79.06 138 ARG A C 1
ATOM 1077 O O . ARG A 1 138 ? -11.324 -6.217 9.476 1.00 79.06 138 ARG A O 1
ATOM 1084 N N . PRO A 1 139 ? -10.586 -5.285 7.555 1.00 84.94 139 PRO A N 1
ATOM 1085 C CA . PRO A 1 139 ? -9.570 -4.471 8.211 1.00 84.94 139 PRO A CA 1
ATOM 1086 C C . PRO A 1 139 ? -10.190 -3.262 8.922 1.00 84.94 139 PRO A C 1
ATOM 1088 O O . PRO A 1 139 ? -11.231 -2.747 8.520 1.00 84.94 139 PRO A O 1
ATOM 1091 N N . ASP A 1 140 ? -9.501 -2.765 9.948 1.00 84.19 140 ASP A N 1
ATOM 1092 C CA . ASP A 1 140 ? -9.870 -1.530 10.649 1.00 84.19 140 ASP A CA 1
ATOM 1093 C C . ASP A 1 140 ? -9.468 -0.283 9.830 1.00 84.19 140 ASP A C 1
ATOM 1095 O O . ASP A 1 140 ? -10.111 0.769 9.898 1.00 84.19 140 ASP A O 1
ATOM 1099 N N . VAL A 1 141 ? -8.414 -0.405 9.017 1.00 88.56 141 VAL A N 1
ATOM 1100 C CA . VAL A 1 141 ? -7.971 0.628 8.077 1.00 88.56 141 VAL A CA 1
ATOM 1101 C C . VAL A 1 141 ? -7.423 0.006 6.796 1.00 88.56 141 VAL A C 1
ATOM 1103 O O . VAL A 1 141 ? -6.714 -1.002 6.810 1.00 88.56 141 VAL A O 1
ATOM 1106 N N . VAL A 1 142 ? -7.723 0.647 5.673 1.00 90.31 142 VAL A N 1
ATOM 1107 C CA . VAL A 1 142 ? -7.109 0.358 4.384 1.00 90.31 142 VAL A CA 1
ATOM 1108 C C . VAL A 1 142 ? -6.138 1.479 4.038 1.00 90.31 142 VAL A C 1
ATOM 1110 O O . VAL A 1 142 ? -6.490 2.659 4.035 1.00 90.31 142 VAL A O 1
ATOM 1113 N N . VAL A 1 143 ? -4.902 1.111 3.731 1.00 93.12 143 VAL A N 1
ATOM 1114 C CA . VAL A 1 143 ? -3.899 2.000 3.153 1.00 93.12 143 VAL A CA 1
ATOM 1115 C C . VAL A 1 143 ? -3.875 1.713 1.663 1.00 93.12 143 VAL A C 1
ATOM 1117 O O . VAL A 1 143 ? -3.421 0.651 1.240 1.00 93.12 143 VAL A O 1
ATOM 1120 N N . TRP A 1 144 ? -4.396 2.638 0.865 1.00 92.06 144 TRP A N 1
ATOM 1121 C CA . TRP A 1 144 ? -4.443 2.479 -0.582 1.00 92.06 144 TRP A CA 1
ATOM 1122 C C . TRP A 1 144 ? -3.476 3.441 -1.254 1.00 92.06 144 TRP A C 1
ATOM 1124 O O . TRP A 1 144 ? -3.574 4.662 -1.098 1.00 92.06 144 TRP A O 1
ATOM 1134 N N . THR A 1 145 ? -2.545 2.858 -2.003 1.00 93.06 145 THR A N 1
ATOM 1135 C CA . THR A 1 145 ? -1.526 3.579 -2.753 1.00 93.06 145 THR A CA 1
ATOM 1136 C C . THR A 1 145 ? -1.839 3.498 -4.236 1.00 93.06 145 THR A C 1
ATOM 1138 O O . THR A 1 145 ? -1.803 2.417 -4.825 1.00 93.06 145 THR A O 1
ATOM 1141 N N . ALA A 1 146 ? -2.114 4.651 -4.839 1.00 89.94 146 ALA A N 1
ATOM 1142 C CA . ALA A 1 146 ? -2.250 4.792 -6.280 1.00 89.94 146 ALA A CA 1
ATOM 1143 C C . ALA A 1 146 ? -0.909 5.148 -6.938 1.00 89.94 146 ALA A C 1
ATOM 1145 O O . ALA A 1 146 ? -0.017 5.695 -6.290 1.00 89.94 146 ALA A O 1
ATOM 1146 N N . TRP A 1 147 ? -0.762 4.846 -8.225 1.00 88.56 147 TRP A N 1
ATOM 1147 C CA . TRP A 1 147 ? 0.377 5.275 -9.042 1.00 88.56 147 TRP A CA 1
ATOM 1148 C C . TRP A 1 147 ? -0.041 5.413 -10.506 1.00 88.56 147 TRP A C 1
ATOM 1150 O O . TRP A 1 147 ? -1.047 4.842 -10.930 1.00 88.56 147 TRP A O 1
ATOM 1160 N N . ALA A 1 148 ? 0.752 6.153 -11.280 1.00 81.50 148 ALA A N 1
ATOM 1161 C CA . ALA A 1 148 ? 0.499 6.366 -12.702 1.00 81.50 148 ALA A CA 1
ATOM 1162 C C . ALA A 1 148 ? 0.461 5.035 -13.474 1.00 81.50 148 ALA A C 1
ATOM 1164 O O . ALA A 1 148 ? 1.377 4.214 -13.366 1.00 81.50 148 ALA A O 1
ATOM 1165 N N . GLY A 1 149 ? -0.596 4.818 -14.258 1.00 74.56 149 GLY A N 1
ATOM 1166 C CA . GLY A 1 149 ? -0.785 3.582 -15.026 1.00 74.56 149 GLY A CA 1
ATOM 1167 C C . GLY A 1 149 ? -1.130 2.349 -14.180 1.00 74.56 149 GLY A C 1
ATOM 1168 O O . GLY A 1 149 ? -0.979 1.220 -14.654 1.00 74.56 149 GLY A O 1
ATOM 1169 N N . GLN A 1 150 ? -1.574 2.531 -12.930 1.00 77.56 150 GLN A N 1
ATOM 1170 C CA . GLN A 1 150 ? -2.156 1.449 -12.137 1.00 77.56 150 GLN A CA 1
ATOM 1171 C C . GLN A 1 150 ? -3.365 0.851 -12.875 1.00 77.56 150 GLN A C 1
ATOM 1173 O O . GLN A 1 150 ? -4.270 1.565 -13.296 1.00 77.56 150 GLN A O 1
ATOM 1178 N N . ARG A 1 151 ? -3.383 -0.477 -13.031 1.00 67.81 151 ARG A N 1
ATOM 1179 C CA . ARG A 1 151 ? -4.466 -1.189 -13.726 1.00 67.81 151 ARG A CA 1
ATOM 1180 C C . ARG A 1 151 ? -5.768 -1.152 -12.915 1.00 67.81 151 ARG A C 1
ATOM 1182 O O . ARG A 1 151 ? -5.742 -1.240 -11.690 1.00 67.81 151 ARG A O 1
ATOM 1189 N N . GLU A 1 152 ? -6.910 -1.125 -13.602 1.00 61.88 152 GLU A N 1
ATOM 1190 C CA . GLU A 1 152 ? -8.252 -1.085 -12.989 1.00 61.88 152 GLU A CA 1
ATOM 1191 C C . GLU A 1 152 ? -8.593 -2.307 -12.120 1.00 61.88 152 GLU A C 1
ATOM 1193 O O . GLU A 1 152 ? -9.504 -2.248 -11.300 1.00 61.88 152 GLU A O 1
ATOM 1198 N N . GLU A 1 153 ? -7.848 -3.408 -12.245 1.00 57.53 153 GLU A N 1
ATOM 1199 C CA . GLU A 1 153 ? -7.976 -4.605 -11.397 1.00 57.53 153 GLU A CA 1
ATOM 1200 C C . GLU A 1 153 ? -7.769 -4.315 -9.892 1.00 57.53 153 GLU A C 1
ATOM 1202 O O . GLU A 1 153 ? -8.173 -5.109 -9.044 1.00 57.53 153 GLU A O 1
ATOM 1207 N N . TRP A 1 154 ? -7.208 -3.144 -9.559 1.00 59.38 154 TRP A N 1
ATOM 1208 C CA . TRP A 1 154 ? -7.074 -2.599 -8.203 1.00 59.38 154 TRP A CA 1
ATOM 1209 C C . TRP A 1 154 ? -8.301 -1.844 -7.688 1.00 59.38 154 TRP A C 1
ATOM 1211 O O . TRP A 1 154 ? -8.283 -1.363 -6.551 1.00 59.38 154 TRP A O 1
ATOM 1221 N N . ASN A 1 155 ? -9.368 -1.730 -8.483 1.00 65.31 155 ASN A N 1
ATOM 1222 C CA . ASN A 1 155 ? -10.620 -1.096 -8.075 1.00 65.31 155 ASN A CA 1
ATOM 1223 C C . ASN A 1 155 ? -11.383 -2.009 -7.115 1.00 65.31 155 ASN A C 1
ATOM 1225 O O . ASN A 1 155 ? -12.364 -2.673 -7.452 1.00 65.31 155 ASN A O 1
ATOM 1229 N N . VAL A 1 156 ? -10.904 -2.032 -5.876 1.00 67.94 156 VAL A N 1
ATOM 1230 C CA . VAL A 1 156 ? -11.529 -2.773 -4.794 1.00 67.94 156 VAL A CA 1
ATOM 1231 C C . VAL A 1 156 ? -12.900 -2.139 -4.489 1.00 67.94 156 VAL A C 1
ATOM 1233 O O . VAL A 1 156 ? -13.008 -0.906 -4.458 1.00 67.94 156 VAL A O 1
ATOM 1236 N N . PRO A 1 157 ? -13.968 -2.941 -4.312 1.00 69.25 157 PRO A N 1
ATOM 1237 C CA . PRO A 1 157 ? -15.327 -2.443 -4.103 1.00 69.25 157 PRO A CA 1
ATOM 1238 C C . PRO A 1 157 ? -15.461 -1.477 -2.925 1.00 69.25 157 PRO A C 1
ATOM 1240 O O . PRO A 1 157 ? -14.619 -1.423 -2.030 1.00 69.25 157 PRO A O 1
ATOM 1243 N N . VAL A 1 158 ? -16.535 -0.690 -2.922 1.00 67.44 158 VAL A N 1
ATOM 1244 C CA . VAL A 1 158 ? -16.791 0.299 -1.870 1.00 67.44 158 VAL A CA 1
ATOM 1245 C C . VAL A 1 158 ? -17.194 -0.392 -0.561 1.00 67.44 158 VAL A C 1
ATOM 1247 O O . VAL A 1 158 ? -18.214 -1.065 -0.515 1.00 67.44 158 VAL A O 1
ATOM 1250 N N . ALA A 1 159 ? -16.431 -0.164 0.510 1.00 69.00 159 ALA A N 1
ATOM 1251 C CA . ALA A 1 159 ? -16.791 -0.461 1.895 1.00 69.00 159 ALA A CA 1
ATOM 1252 C C . ALA A 1 159 ? -17.049 0.849 2.672 1.00 69.00 159 ALA A C 1
ATOM 1254 O O . ALA A 1 159 ? -16.093 1.498 3.082 1.00 69.00 159 ALA A O 1
ATOM 1255 N N . PRO A 1 160 ? -18.299 1.304 2.856 1.00 67.31 160 PRO A N 1
ATOM 1256 C CA . PRO A 1 160 ? -18.583 2.663 3.333 1.00 67.31 160 PRO A CA 1
ATOM 1257 C C . PRO A 1 160 ? -18.024 2.986 4.724 1.00 67.31 160 PRO A C 1
ATOM 1259 O O . PRO A 1 160 ? -17.551 4.103 4.935 1.00 67.31 160 PRO A O 1
ATOM 1262 N N . ASP A 1 161 ? -17.998 2.004 5.623 1.00 74.00 161 ASP A N 1
ATOM 1263 C CA . ASP A 1 161 ? -17.633 2.204 7.031 1.00 74.00 161 ASP A CA 1
ATOM 1264 C C . ASP A 1 161 ? -16.135 2.029 7.322 1.00 74.00 161 ASP A C 1
ATOM 1266 O O . ASP A 1 161 ? -15.691 2.168 8.462 1.00 74.00 161 ASP A O 1
ATOM 1270 N N . VAL A 1 162 ? -15.331 1.732 6.299 1.00 81.88 162 VAL A N 1
ATOM 1271 C CA . VAL A 1 162 ? -13.910 1.413 6.463 1.00 81.88 162 VAL A CA 1
ATOM 1272 C C . VAL A 1 162 ? -13.068 2.654 6.210 1.00 81.88 162 VAL A C 1
ATOM 1274 O O . VAL A 1 162 ? -13.268 3.386 5.239 1.00 81.88 162 VAL A O 1
ATOM 1277 N N . ARG A 1 163 ? -12.102 2.914 7.092 1.00 87.44 163 ARG A N 1
ATOM 1278 C CA . ARG A 1 163 ? -11.198 4.061 6.962 1.00 87.44 163 ARG A CA 1
ATOM 1279 C C . ARG A 1 163 ? -10.187 3.802 5.851 1.00 87.44 163 ARG A C 1
ATOM 1281 O O . ARG A 1 163 ? -9.595 2.732 5.784 1.00 87.44 163 ARG A O 1
ATOM 1288 N N . CYS A 1 164 ? -9.940 4.806 5.024 1.00 89.56 164 CYS A N 1
ATOM 1289 C CA . CYS A 1 164 ? -8.992 4.768 3.922 1.00 89.56 164 CYS A CA 1
ATOM 1290 C C . CYS A 1 164 ? -7.939 5.863 4.099 1.00 89.56 164 CYS A C 1
ATOM 1292 O O . CYS A 1 164 ? -8.271 7.047 4.031 1.00 89.56 164 CYS A O 1
ATOM 1294 N N . LEU A 1 165 ? -6.671 5.492 4.274 1.00 92.44 165 LEU A N 1
ATOM 1295 C CA . LEU A 1 165 ? -5.548 6.406 4.061 1.00 92.44 165 LEU A CA 1
ATOM 1296 C C . LEU A 1 165 ? -5.172 6.366 2.579 1.00 92.44 165 LEU A C 1
ATOM 1298 O O . LEU A 1 165 ? -4.780 5.317 2.070 1.00 92.44 165 LEU A O 1
ATOM 1302 N N . GLN A 1 166 ? -5.297 7.503 1.897 1.00 91.81 166 GLN A N 1
ATOM 1303 C CA . GLN A 1 166 ? -4.974 7.610 0.476 1.00 91.81 166 GLN A CA 1
ATOM 1304 C C . GLN A 1 166 ? -3.556 8.132 0.268 1.00 91.81 166 GLN A C 1
ATOM 1306 O O . GLN A 1 166 ? -3.212 9.220 0.750 1.00 91.81 166 GLN A O 1
ATOM 1311 N N . LEU A 1 167 ? -2.770 7.364 -0.481 1.00 93.94 167 LEU A N 1
ATOM 1312 C CA . LEU A 1 167 ? -1.399 7.669 -0.863 1.00 93.94 167 LEU A CA 1
ATOM 1313 C C . LEU A 1 167 ? -1.271 7.673 -2.391 1.00 93.94 167 LEU A C 1
ATOM 1315 O O . LEU A 1 167 ? -1.991 6.954 -3.084 1.00 93.94 167 LEU A O 1
ATOM 1319 N N . PHE A 1 168 ? -0.334 8.455 -2.915 1.00 92.69 168 PHE A N 1
ATOM 1320 C CA . PHE A 1 168 ? 0.071 8.384 -4.318 1.00 92.69 168 PHE A CA 1
ATOM 1321 C C . PHE A 1 168 ? 1.581 8.230 -4.406 1.00 92.69 168 PHE A C 1
ATOM 1323 O O . PHE A 1 168 ? 2.310 8.959 -3.738 1.00 92.69 168 PHE A O 1
ATOM 1330 N N . HIS A 1 169 ? 2.034 7.282 -5.219 1.00 92.88 169 HIS A N 1
ATOM 1331 C CA . HIS A 1 169 ? 3.434 7.005 -5.498 1.00 92.88 169 HIS A CA 1
ATOM 1332 C C . HIS A 1 169 ? 3.771 7.442 -6.925 1.00 92.88 169 HIS A C 1
ATOM 1334 O O . HIS A 1 169 ? 3.221 6.913 -7.894 1.00 92.88 169 HIS A O 1
ATOM 1340 N N . ASP A 1 170 ? 4.694 8.391 -7.051 1.00 90.25 170 ASP A N 1
ATOM 1341 C CA . ASP A 1 170 ? 5.085 8.944 -8.343 1.00 90.25 170 ASP A CA 1
ATOM 1342 C C . ASP A 1 170 ? 6.230 8.170 -9.021 1.00 90.25 170 ASP A C 1
ATOM 1344 O O . ASP A 1 170 ? 6.810 7.222 -8.487 1.00 90.25 170 ASP A O 1
ATOM 1348 N N . THR A 1 171 ? 6.573 8.585 -10.240 1.00 88.19 171 THR A N 1
ATOM 1349 C CA . THR A 1 171 ? 7.640 7.968 -11.042 1.00 88.19 171 THR A CA 1
ATOM 1350 C C . THR A 1 171 ? 9.043 8.155 -10.455 1.00 88.19 171 THR A C 1
ATOM 1352 O O . THR A 1 171 ? 9.956 7.417 -10.819 1.00 88.19 171 THR A O 1
ATOM 1355 N N . ALA A 1 172 ? 9.218 9.101 -9.528 1.00 88.88 172 ALA A N 1
ATOM 1356 C CA . ALA A 1 172 ? 10.470 9.393 -8.835 1.00 88.88 172 ALA A CA 1
ATOM 1357 C C . ALA A 1 172 ? 10.563 8.709 -7.454 1.00 88.88 172 ALA A C 1
ATOM 1359 O O . ALA A 1 172 ? 11.406 9.090 -6.640 1.00 88.88 172 ALA A O 1
ATOM 1360 N N . ALA A 1 173 ? 9.711 7.714 -7.182 1.00 89.19 173 ALA A N 1
ATOM 1361 C CA . ALA A 1 173 ? 9.627 6.994 -5.909 1.00 89.19 173 ALA A CA 1
ATOM 1362 C C . ALA A 1 173 ? 9.244 7.858 -4.692 1.00 89.19 173 ALA A C 1
ATOM 1364 O O . ALA A 1 173 ? 9.548 7.520 -3.537 1.00 89.19 173 ALA A O 1
ATOM 1365 N N . ARG A 1 174 ? 8.589 8.996 -4.933 1.00 91.88 174 ARG A N 1
ATOM 1366 C CA . ARG A 1 174 ? 8.093 9.890 -3.885 1.00 91.88 174 ARG A CA 1
ATOM 1367 C C . ARG A 1 174 ? 6.636 9.573 -3.592 1.00 91.88 174 ARG A C 1
ATOM 1369 O O . ARG A 1 174 ? 5.897 9.123 -4.465 1.00 91.88 174 ARG A O 1
ATOM 1376 N N . VAL A 1 175 ? 6.232 9.818 -2.349 1.00 94.19 175 VAL A N 1
ATOM 1377 C CA . VAL A 1 175 ? 4.880 9.521 -1.874 1.00 94.19 175 VAL A CA 1
ATOM 1378 C C . VAL A 1 175 ? 4.217 10.788 -1.359 1.00 94.19 175 VAL A C 1
ATOM 1380 O O . VAL A 1 175 ? 4.815 11.507 -0.567 1.00 94.19 175 VAL A O 1
ATOM 1383 N N . THR A 1 176 ? 2.981 11.044 -1.771 1.00 93.06 176 THR A N 1
ATOM 1384 C CA . THR A 1 176 ? 2.103 12.102 -1.243 1.00 93.06 176 THR A CA 1
ATOM 1385 C C . THR A 1 176 ? 0.858 11.482 -0.604 1.00 93.06 176 THR A C 1
ATOM 1387 O O . THR A 1 176 ? 0.591 10.289 -0.762 1.00 93.06 176 THR A O 1
ATOM 1390 N N . SER A 1 177 ? 0.102 12.262 0.175 1.00 91.19 177 SER A N 1
ATOM 1391 C CA . SER A 1 177 ? -1.059 11.756 0.917 1.00 91.19 177 SER A CA 1
ATOM 1392 C C . SER A 1 177 ? -2.136 12.816 1.129 1.00 91.19 177 SER A C 1
ATOM 1394 O O . SER A 1 177 ? -1.824 13.960 1.451 1.00 91.19 177 SER A O 1
ATOM 1396 N N . TRP A 1 178 ? -3.405 12.398 1.074 1.00 84.44 178 TRP A N 1
ATOM 1397 C CA . TRP A 1 178 ? -4.586 13.270 1.210 1.00 84.44 178 TRP A CA 1
ATOM 1398 C C . TRP A 1 178 ? -5.434 12.966 2.449 1.00 84.44 178 TRP A C 1
ATOM 1400 O O . TRP A 1 178 ? -6.639 13.206 2.474 1.00 84.44 178 TRP A O 1
ATOM 1410 N N . GLY A 1 179 ? -4.787 12.472 3.505 1.00 80.75 179 GLY A N 1
ATOM 1411 C CA . GLY A 1 179 ? -5.434 12.206 4.786 1.00 80.75 179 GLY A CA 1
ATOM 1412 C C . GLY A 1 179 ? -6.295 10.943 4.787 1.00 80.75 179 GLY A C 1
ATOM 1413 O O . GLY A 1 179 ? -6.246 10.122 3.870 1.00 80.75 179 GLY A O 1
ATOM 1414 N N . VAL A 1 180 ? -7.037 10.771 5.882 1.00 87.50 180 VAL A N 1
ATOM 1415 C CA . VAL A 1 180 ? -7.885 9.600 6.121 1.00 87.50 180 VAL A CA 1
ATOM 1416 C C . VAL A 1 180 ? -9.334 9.976 5.856 1.00 87.50 180 VAL A C 1
ATOM 1418 O O . VAL A 1 180 ? -9.854 10.896 6.486 1.00 87.50 180 VAL A O 1
ATOM 1421 N N . VAL A 1 181 ? -9.986 9.242 4.964 1.00 86.00 1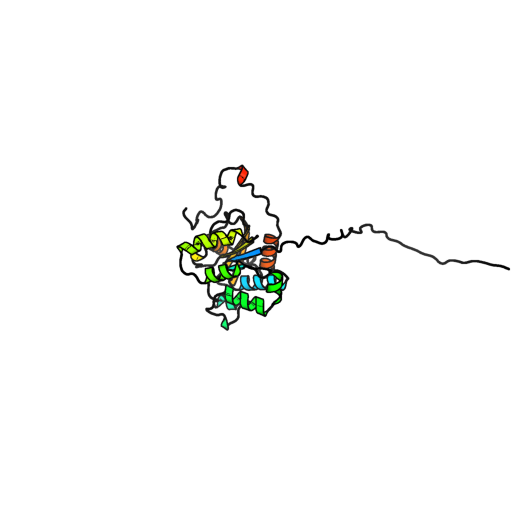81 VAL A N 1
ATOM 1422 C CA . VAL A 1 181 ? -11.398 9.421 4.602 1.00 86.00 181 VAL A CA 1
ATOM 1423 C C . VAL A 1 181 ? -12.147 8.097 4.746 1.00 86.00 181 VAL A C 1
ATOM 1425 O O . VAL A 1 181 ? -11.513 7.043 4.720 1.00 86.00 181 VAL A O 1
ATOM 1428 N N . PRO A 1 182 ? -13.483 8.093 4.873 1.00 85.12 182 PRO A N 1
ATOM 1429 C CA . PRO A 1 182 ? -14.258 6.880 4.633 1.00 85.12 182 PRO A CA 1
ATOM 1430 C C . PRO A 1 182 ? -13.966 6.352 3.225 1.00 85.12 182 PRO A C 1
ATOM 1432 O O . PRO A 1 182 ? -13.875 7.132 2.276 1.00 85.12 182 PRO A O 1
ATOM 1435 N N . TRP A 1 183 ? -13.839 5.041 3.059 1.00 83.00 183 TRP A N 1
ATOM 1436 C CA . TRP A 1 183 ? -13.470 4.419 1.784 1.00 83.00 183 TRP A CA 1
ATOM 1437 C C . TRP A 1 183 ? -14.482 4.702 0.660 1.00 83.00 183 TRP A C 1
ATOM 1439 O O . TRP A 1 183 ? -14.099 4.800 -0.509 1.00 83.00 183 TRP A O 1
ATOM 1449 N N . ALA A 1 184 ? -15.756 4.935 0.998 1.00 79.50 184 ALA A N 1
ATOM 1450 C CA . ALA A 1 184 ? -16.769 5.428 0.054 1.00 79.50 184 ALA A CA 1
ATOM 1451 C C . ALA A 1 184 ? -16.489 6.835 -0.499 1.00 79.50 184 ALA A C 1
ATOM 1453 O O . ALA A 1 184 ? -16.967 7.167 -1.579 1.00 79.50 184 ALA A O 1
ATOM 1454 N N . LYS A 1 185 ? -15.704 7.652 0.210 1.00 80.94 185 LYS A N 1
ATOM 1455 C CA . LYS A 1 185 ? -15.318 9.012 -0.194 1.00 80.94 185 LYS A CA 1
ATOM 1456 C C . LYS A 1 185 ? -13.917 9.077 -0.805 1.00 80.94 185 LYS A C 1
ATOM 1458 O O . LYS A 1 185 ? -13.393 10.173 -1.010 1.00 80.94 185 LYS A O 1
ATOM 1463 N N . ARG A 1 186 ? -13.285 7.928 -1.077 1.00 82.12 186 ARG A N 1
ATOM 1464 C CA . ARG A 1 186 ? -11.939 7.913 -1.652 1.00 82.12 186 ARG A CA 1
ATOM 1465 C C . ARG A 1 186 ? -11.941 8.483 -3.072 1.00 82.12 186 ARG A C 1
ATOM 1467 O O . ARG A 1 186 ? -12.873 8.277 -3.845 1.00 82.12 186 ARG A O 1
ATOM 1474 N N . ARG A 1 187 ? -10.867 9.180 -3.428 1.00 82.62 187 ARG A N 1
ATOM 1475 C CA . ARG A 1 187 ? -10.607 9.625 -4.816 1.00 82.62 187 ARG A CA 1
ATOM 1476 C C . ARG A 1 187 ? -10.208 8.442 -5.708 1.00 82.62 187 ARG A C 1
ATOM 1478 O O . ARG A 1 187 ? -9.723 7.461 -5.182 1.00 82.62 187 ARG A O 1
ATOM 1485 N N . CYS A 1 188 ? -10.382 8.513 -7.027 1.00 80.69 188 CYS A N 1
ATOM 1486 C CA . CYS A 1 188 ? -9.823 7.514 -7.954 1.00 80.69 188 CYS A CA 1
ATOM 1487 C C . CYS A 1 188 ? -8.298 7.708 -8.139 1.00 80.69 188 CYS A C 1
ATOM 1489 O O . CYS A 1 188 ? -7.758 8.739 -7.726 1.00 80.69 188 CYS A O 1
ATOM 1491 N N . GLY A 1 189 ? -7.612 6.739 -8.762 1.00 81.19 189 GLY A N 1
ATOM 1492 C CA . GLY A 1 189 ? -6.169 6.817 -9.035 1.00 81.19 189 GLY A CA 1
ATOM 1493 C C . GLY A 1 189 ? -5.795 8.049 -9.865 1.00 81.19 189 GLY A C 1
ATOM 1494 O O . GLY A 1 189 ? -4.940 8.823 -9.445 1.00 81.19 189 GLY A O 1
ATOM 1495 N N . ASP A 1 190 ? -6.531 8.313 -10.947 1.00 82.75 190 ASP A N 1
ATOM 1496 C CA . ASP A 1 190 ? -6.297 9.472 -11.827 1.00 82.75 190 ASP A CA 1
ATOM 1497 C C . ASP A 1 190 ? -6.490 10.809 -11.103 1.00 82.75 190 ASP A C 1
ATOM 1499 O O . ASP A 1 190 ? -5.737 11.760 -11.292 1.00 82.75 190 ASP A O 1
ATOM 1503 N N . CYS A 1 191 ? -7.490 10.891 -10.220 1.00 83.62 191 CYS A N 1
ATOM 1504 C CA . CYS A 1 191 ? -7.700 12.072 -9.390 1.00 83.62 191 CYS A CA 1
ATOM 1505 C C . CYS A 1 191 ? -6.524 12.303 -8.430 1.00 83.62 191 CYS A C 1
ATOM 1507 O O . CYS A 1 191 ? -6.160 13.450 -8.172 1.00 83.62 191 CYS A O 1
ATOM 1509 N N . LEU A 1 192 ? -5.965 11.232 -7.855 1.00 85.31 192 LEU A N 1
ATOM 1510 C CA . LEU A 1 192 ? -4.785 11.333 -6.997 1.00 85.31 192 LEU A CA 1
ATOM 1511 C C . LEU A 1 192 ? -3.551 11.735 -7.803 1.00 85.31 192 LEU A C 1
ATOM 1513 O O . LEU A 1 192 ? -2.790 12.574 -7.334 1.00 85.31 192 LEU A O 1
ATOM 1517 N N . GLU A 1 193 ? -3.389 11.213 -9.018 1.00 86.12 193 GLU A N 1
ATOM 1518 C CA . GLU A 1 193 ? -2.313 11.596 -9.934 1.00 86.12 193 GLU A CA 1
ATOM 1519 C C . GLU A 1 193 ? -2.396 13.076 -10.325 1.00 86.12 193 GLU A C 1
ATOM 1521 O O . GLU A 1 193 ? -1.413 13.809 -10.209 1.00 86.12 193 GLU A O 1
ATOM 1526 N N . ALA A 1 194 ? -3.585 13.550 -10.708 1.00 84.56 194 ALA A N 1
ATOM 1527 C CA . ALA A 1 194 ? -3.810 14.952 -11.039 1.00 84.56 194 ALA A CA 1
ATOM 1528 C C . ALA A 1 194 ? -3.477 15.867 -9.852 1.00 84.56 194 ALA A C 1
ATOM 1530 O O . ALA A 1 194 ? -2.768 16.859 -10.017 1.00 84.56 194 ALA A O 1
ATOM 1531 N N . LEU A 1 195 ? -3.910 15.510 -8.639 1.00 84.44 195 LEU A N 1
ATOM 1532 C CA . LEU A 1 195 ? -3.547 16.255 -7.431 1.00 84.44 195 LEU A CA 1
ATOM 1533 C C . LEU A 1 195 ? -2.038 16.195 -7.154 1.00 84.44 195 LEU A C 1
ATOM 1535 O O . LEU A 1 195 ? -1.440 17.220 -6.830 1.00 84.44 195 LEU A O 1
ATOM 1539 N N . ALA A 1 196 ? -1.410 15.028 -7.315 1.00 85.06 196 ALA A N 1
ATOM 1540 C CA . ALA A 1 196 ? 0.027 14.848 -7.123 1.00 85.06 196 ALA A CA 1
ATOM 1541 C C . ALA A 1 196 ? 0.848 15.712 -8.086 1.00 85.06 196 ALA A C 1
ATOM 1543 O O . ALA A 1 196 ? 1.876 16.255 -7.693 1.00 85.06 196 ALA A O 1
ATOM 1544 N N . SER A 1 197 ? 0.379 15.885 -9.324 1.00 82.62 197 SER A N 1
ATOM 1545 C CA . SER A 1 197 ? 1.042 16.723 -10.332 1.00 82.62 197 SER A CA 1
ATOM 1546 C C . SER A 1 197 ? 1.109 18.204 -9.937 1.00 82.62 197 SER A C 1
ATOM 1548 O O . SER A 1 197 ? 1.999 18.926 -10.384 1.00 82.62 197 SER A O 1
ATOM 1550 N N . THR A 1 198 ? 0.206 18.640 -9.054 1.00 81.69 198 THR A N 1
ATOM 1551 C CA . THR A 1 198 ? 0.162 20.004 -8.504 1.00 81.69 198 THR A CA 1
ATOM 1552 C C . THR A 1 198 ? 0.856 20.141 -7.146 1.00 81.69 198 THR A C 1
ATOM 1554 O O . THR A 1 198 ? 0.932 21.245 -6.609 1.00 81.69 198 THR A O 1
ATOM 1557 N N . ALA A 1 199 ? 1.358 19.039 -6.580 1.00 77.31 199 ALA A N 1
ATOM 1558 C CA . ALA A 1 199 ? 1.975 19.027 -5.261 1.00 77.31 199 ALA A CA 1
ATOM 1559 C C . ALA A 1 199 ? 3.362 19.691 -5.270 1.00 77.31 199 ALA A C 1
ATOM 1561 O O . ALA A 1 199 ? 4.152 19.566 -6.211 1.00 77.31 199 ALA A O 1
ATOM 1562 N N . SER A 1 200 ? 3.680 20.383 -4.182 1.00 75.88 200 SER A N 1
ATOM 1563 C CA . SER A 1 200 ? 4.990 20.976 -3.946 1.00 75.88 200 SER A CA 1
ATOM 1564 C C . SER A 1 200 ? 5.981 19.943 -3.395 1.00 75.88 200 SER A C 1
ATOM 1566 O O . SER A 1 200 ? 5.606 18.890 -2.883 1.00 75.88 200 SER A O 1
ATOM 1568 N N . ARG A 1 201 ? 7.288 20.251 -3.431 1.00 67.81 201 ARG A N 1
ATOM 1569 C CA . ARG A 1 201 ? 8.315 19.373 -2.833 1.00 67.81 201 ARG A CA 1
ATOM 1570 C C . ARG A 1 201 ? 8.136 19.138 -1.329 1.00 67.81 201 ARG A C 1
ATOM 1572 O O . ARG A 1 201 ? 8.643 18.139 -0.833 1.00 67.81 201 ARG A O 1
ATOM 1579 N N . GLN A 1 202 ? 7.460 20.043 -0.625 1.00 63.34 202 GLN A N 1
ATOM 1580 C CA . GLN A 1 202 ? 7.204 19.928 0.812 1.00 63.34 202 GLN A CA 1
ATOM 1581 C C . GLN A 1 202 ? 6.082 18.927 1.131 1.00 63.34 202 GLN A C 1
ATOM 1583 O O . GLN A 1 202 ? 5.949 18.521 2.278 1.00 63.34 202 GLN A O 1
ATOM 1588 N N . ASP A 1 203 ? 5.321 18.487 0.125 1.00 79.56 203 ASP A N 1
ATOM 1589 C CA . ASP A 1 203 ? 4.196 17.564 0.301 1.00 79.56 203 ASP A CA 1
ATOM 1590 C C . ASP A 1 203 ? 4.613 16.081 0.241 1.00 79.56 203 ASP A C 1
ATOM 1592 O O . ASP A 1 203 ? 3.784 15.191 0.459 1.00 79.56 203 ASP A O 1
ATOM 1596 N N . PHE A 1 204 ? 5.887 15.794 -0.067 1.00 89.50 204 PHE A N 1
ATOM 1597 C CA . PHE A 1 204 ? 6.407 14.430 -0.157 1.00 89.50 204 PHE A CA 1
ATOM 1598 C C . PHE A 1 204 ? 6.774 13.868 1.213 1.00 89.50 204 PHE A C 1
ATOM 1600 O O . PHE A 1 204 ? 7.560 14.454 1.949 1.00 89.50 204 PHE A O 1
ATOM 1607 N N . LEU A 1 205 ? 6.266 12.674 1.501 1.00 93.06 205 LEU A N 1
ATOM 1608 C CA . LEU A 1 205 ? 6.429 12.008 2.782 1.00 93.06 205 LEU A CA 1
ATOM 1609 C C . LEU A 1 205 ? 7.702 11.158 2.841 1.00 93.06 205 LEU A C 1
ATOM 1611 O O . LEU A 1 205 ? 8.006 10.357 1.945 1.00 93.06 205 LEU A O 1
ATOM 1615 N N . SER A 1 206 ? 8.416 11.276 3.952 1.00 94.31 206 SER A N 1
ATOM 1616 C CA . SER A 1 206 ? 9.370 10.283 4.444 1.00 94.31 206 SER A CA 1
ATOM 1617 C C . SER A 1 206 ? 8.667 8.994 4.893 1.00 94.31 206 SER A C 1
ATOM 1619 O O . SER A 1 206 ? 7.453 8.958 5.094 1.00 94.31 206 SER A O 1
ATOM 1621 N N . VAL A 1 207 ? 9.437 7.916 5.069 1.00 94.81 207 VAL A N 1
ATOM 1622 C CA . VAL A 1 207 ? 8.915 6.646 5.606 1.00 94.81 207 VAL A CA 1
ATOM 1623 C C . VAL A 1 207 ? 8.321 6.847 7.006 1.00 94.81 207 VAL A C 1
ATOM 1625 O O . VAL A 1 207 ? 7.230 6.354 7.280 1.00 94.81 207 VAL A O 1
ATOM 1628 N N . GLU A 1 208 ? 8.982 7.628 7.861 1.00 94.44 208 GLU A N 1
ATOM 1629 C CA . GLU A 1 208 ? 8.518 7.937 9.220 1.00 94.44 208 GLU A CA 1
ATOM 1630 C C . GLU A 1 208 ? 7.172 8.681 9.225 1.00 94.44 208 GLU A C 1
ATOM 1632 O O . GLU A 1 208 ? 6.268 8.354 10.000 1.00 94.44 208 GLU A O 1
ATOM 1637 N N . GLU A 1 209 ? 6.987 9.638 8.312 1.00 94.50 209 GLU A N 1
ATOM 1638 C CA . GLU A 1 209 ? 5.714 10.352 8.168 1.00 94.50 209 GLU A CA 1
ATOM 1639 C C . GLU A 1 209 ? 4.595 9.440 7.653 1.00 94.50 209 GLU A C 1
ATOM 1641 O O . GLU A 1 209 ? 3.455 9.549 8.114 1.00 94.50 209 GLU A O 1
ATOM 1646 N N . ILE A 1 210 ? 4.900 8.515 6.732 1.00 94.62 210 ILE A N 1
ATOM 1647 C CA . ILE A 1 210 ? 3.935 7.510 6.259 1.00 94.62 210 ILE A CA 1
ATOM 1648 C C . ILE A 1 210 ? 3.503 6.618 7.430 1.00 94.62 210 ILE A C 1
ATOM 1650 O O . ILE A 1 210 ? 2.304 6.479 7.678 1.00 94.62 210 ILE A O 1
ATOM 1654 N N . VAL A 1 211 ? 4.459 6.078 8.191 1.00 93.25 211 VAL A N 1
ATOM 1655 C CA . VAL A 1 211 ? 4.210 5.253 9.386 1.00 93.25 211 VAL A CA 1
ATOM 1656 C C . VAL A 1 211 ? 3.341 6.003 10.398 1.00 93.25 211 VAL A C 1
ATOM 1658 O O . VAL A 1 211 ? 2.308 5.491 10.831 1.00 93.25 211 VAL A O 1
ATOM 1661 N N . THR A 1 212 ? 3.690 7.254 10.707 1.00 92.19 212 THR A N 1
ATOM 1662 C CA . THR A 1 212 ? 2.937 8.104 11.641 1.00 92.19 212 THR A CA 1
ATOM 1663 C C . THR A 1 212 ? 1.489 8.302 11.191 1.00 92.19 212 THR A C 1
ATOM 1665 O O . THR A 1 212 ? 0.561 8.232 12.007 1.00 92.19 212 THR A O 1
ATOM 1668 N N . ARG A 1 213 ? 1.261 8.510 9.887 1.00 92.31 213 ARG A N 1
ATOM 1669 C CA . ARG A 1 213 ? -0.092 8.634 9.323 1.00 92.31 213 ARG A CA 1
ATOM 1670 C C . ARG A 1 213 ? -0.874 7.324 9.413 1.00 92.31 213 ARG A C 1
ATOM 1672 O O . ARG A 1 213 ? -2.056 7.379 9.747 1.00 92.31 213 ARG A O 1
ATOM 1679 N N . ILE A 1 214 ? -0.244 6.172 9.174 1.00 90.81 214 ILE A N 1
ATOM 1680 C CA . ILE A 1 214 ? -0.889 4.849 9.282 1.00 90.81 214 ILE A CA 1
ATOM 1681 C C . ILE A 1 214 ? -1.299 4.559 10.731 1.00 90.81 214 ILE A C 1
ATOM 1683 O O . ILE A 1 214 ? -2.454 4.212 10.988 1.00 90.81 214 ILE A O 1
ATOM 1687 N N . ILE A 1 215 ? -0.401 4.782 11.694 1.00 88.56 215 ILE A N 1
ATOM 1688 C CA . ILE A 1 215 ? -0.698 4.609 13.126 1.00 88.56 215 ILE A CA 1
ATOM 1689 C C . ILE A 1 215 ? -1.832 5.554 13.549 1.00 88.56 215 ILE A C 1
ATOM 1691 O O . ILE A 1 215 ? -2.790 5.141 14.205 1.00 88.56 215 ILE A O 1
ATOM 1695 N N . SER A 1 216 ? -1.784 6.817 13.114 1.00 87.62 216 SER A N 1
ATOM 1696 C CA . SER A 1 216 ? -2.844 7.798 13.389 1.00 87.62 216 SER A CA 1
ATOM 1697 C C . SER A 1 216 ? -4.192 7.399 12.778 1.00 87.62 216 SER A C 1
ATOM 1699 O O . SER A 1 216 ? -5.243 7.654 13.368 1.00 87.62 216 SER A O 1
ATOM 1701 N N . ALA A 1 217 ? -4.182 6.773 11.599 1.00 86.56 217 ALA A N 1
ATOM 1702 C CA . ALA A 1 217 ? -5.384 6.271 10.943 1.00 86.56 217 ALA A CA 1
ATOM 1703 C C . ALA A 1 217 ? -5.993 5.071 11.685 1.00 86.56 217 ALA A C 1
ATOM 1705 O O . ALA A 1 217 ? -7.216 4.969 11.749 1.00 86.56 217 ALA A O 1
ATOM 1706 N N . SER A 1 218 ? -5.142 4.223 12.267 1.00 79.69 218 SER A N 1
ATOM 1707 C CA . SER A 1 218 ? -5.507 2.976 12.954 1.00 79.69 218 SER A CA 1
ATOM 1708 C C . SER A 1 218 ? -5.997 3.180 14.393 1.00 79.69 218 SER A C 1
ATOM 1710 O O . SER A 1 218 ? -6.745 2.364 14.920 1.00 79.69 218 SER A O 1
ATOM 1712 N N . THR A 1 219 ? -5.564 4.258 15.053 1.00 74.00 219 THR A N 1
ATOM 1713 C CA . THR A 1 219 ? -5.818 4.510 16.487 1.00 74.00 219 THR A CA 1
ATOM 1714 C C . THR A 1 219 ? -7.017 5.411 16.765 1.00 74.00 219 THR A C 1
ATOM 1716 O O . THR A 1 219 ? -7.563 5.394 17.870 1.00 74.00 219 THR A O 1
ATOM 1719 N N . ARG A 1 220 ? -7.456 6.212 15.788 1.00 63.25 220 ARG A N 1
ATOM 1720 C CA . ARG A 1 220 ? -8.647 7.051 15.952 1.00 63.25 220 ARG A CA 1
ATOM 1721 C C . ARG A 1 220 ? -9.893 6.167 15.944 1.00 63.25 220 ARG A C 1
ATOM 1723 O O . ARG A 1 220 ? -10.148 5.476 14.957 1.00 63.25 220 ARG A O 1
ATOM 1730 N N . GLN A 1 221 ? -10.689 6.239 17.014 1.00 53.84 221 GLN A N 1
ATOM 1731 C CA . GLN A 1 221 ? -11.999 5.591 17.058 1.00 53.84 221 GLN A CA 1
ATOM 1732 C C . GLN A 1 221 ? -12.825 6.000 15.828 1.00 53.84 221 GLN A C 1
ATOM 1734 O O . GLN A 1 221 ? -12.711 7.147 15.375 1.00 53.84 221 GLN A O 1
ATOM 1739 N N . PRO A 1 222 ? -13.624 5.082 15.259 1.00 50.25 222 PRO A N 1
ATOM 1740 C CA . PRO A 1 222 ? -14.636 5.479 14.303 1.00 50.25 222 PRO A CA 1
ATOM 1741 C C . PRO A 1 222 ? -15.571 6.436 15.042 1.00 50.25 222 PRO A C 1
ATOM 1743 O O . PRO A 1 222 ? -16.268 6.041 15.975 1.00 50.25 222 PRO A O 1
ATOM 1746 N N . GLU A 1 223 ? -15.562 7.713 14.664 1.00 46.88 223 GLU A N 1
ATOM 1747 C CA . GLU A 1 223 ? -16.749 8.530 14.885 1.00 46.88 223 GLU A CA 1
ATOM 1748 C C . GLU A 1 223 ? -17.869 7.746 14.214 1.00 46.88 223 GLU A C 1
ATOM 1750 O O . GLU A 1 223 ? -17.753 7.437 13.028 1.00 46.88 223 GLU A O 1
ATOM 1755 N N . ALA A 1 224 ? -18.857 7.297 14.991 1.00 42.12 224 ALA A N 1
ATOM 1756 C CA . ALA A 1 224 ? -19.970 6.526 14.468 1.00 42.12 224 ALA A CA 1
ATOM 1757 C C . ALA A 1 224 ? -20.573 7.320 13.307 1.00 42.12 224 ALA A C 1
ATOM 1759 O O . ALA A 1 224 ? -21.255 8.326 13.511 1.00 42.12 224 ALA A O 1
ATOM 1760 N N . LEU A 1 225 ? -20.260 6.906 12.081 1.00 45.97 225 LEU A N 1
ATOM 1761 C CA . LEU A 1 225 ? -20.880 7.450 10.895 1.00 45.97 225 LEU A CA 1
ATOM 1762 C C . LEU A 1 225 ? -22.312 6.921 10.946 1.00 45.97 225 LEU A C 1
ATOM 1764 O O . LEU A 1 225 ? -22.587 5.783 10.579 1.00 45.97 225 LEU A O 1
ATOM 1768 N N . ASN A 1 226 ? -23.209 7.715 11.531 1.00 37.88 226 ASN A N 1
ATOM 1769 C CA . ASN A 1 226 ? -24.634 7.425 11.656 1.00 37.88 226 ASN A CA 1
ATOM 1770 C C . ASN A 1 226 ? -25.290 7.431 10.263 1.00 37.88 226 ASN A C 1
ATOM 1772 O O . ASN A 1 226 ? -26.059 8.327 9.933 1.00 37.88 226 ASN A O 1
ATOM 1776 N N . TYR A 1 227 ? -25.002 6.424 9.438 1.00 40.41 227 TYR A N 1
ATOM 1777 C CA . TYR A 1 227 ? -25.651 6.221 8.140 1.00 40.41 227 TYR A CA 1
ATOM 1778 C C . TYR A 1 227 ? -27.109 5.758 8.289 1.00 40.41 227 TYR A C 1
ATOM 1780 O O . TYR A 1 227 ? -27.926 5.976 7.400 1.00 40.41 227 TYR A O 1
ATOM 1788 N N . ALA A 1 228 ? -27.469 5.167 9.434 1.00 40.25 228 ALA A N 1
ATOM 1789 C CA . ALA A 1 228 ? -28.811 4.641 9.686 1.00 40.25 228 ALA A CA 1
ATOM 1790 C C . ALA A 1 228 ? -29.881 5.721 9.952 1.00 40.25 228 ALA A C 1
ATOM 1792 O O . ALA A 1 228 ? -31.068 5.411 9.927 1.00 40.25 228 ALA A O 1
ATOM 1793 N N . ALA A 1 229 ? -29.492 6.975 10.214 1.00 41.38 229 ALA A N 1
ATOM 1794 C CA . ALA A 1 229 ? -30.430 8.030 10.609 1.00 41.38 229 ALA A CA 1
ATOM 1795 C C . ALA A 1 229 ? -30.962 8.874 9.438 1.00 41.38 229 ALA A C 1
ATOM 1797 O O . ALA A 1 229 ? -31.989 9.529 9.593 1.00 41.38 229 ALA A O 1
ATOM 1798 N N . THR A 1 230 ? -30.289 8.882 8.283 1.00 40.44 230 THR A N 1
ATOM 1799 C CA . THR A 1 230 ? -30.602 9.828 7.198 1.00 40.44 230 THR A CA 1
ATOM 1800 C C . THR A 1 230 ? -31.261 9.204 5.975 1.00 40.44 230 THR A C 1
ATOM 1802 O O . THR A 1 230 ? -31.719 9.953 5.126 1.00 40.44 230 THR A O 1
ATOM 1805 N N . GLY A 1 231 ? -31.342 7.871 5.863 1.00 36.78 231 GLY A N 1
ATOM 1806 C CA . GLY A 1 231 ? -32.080 7.179 4.789 1.00 36.78 231 GLY A CA 1
ATOM 1807 C C . GLY A 1 231 ? -31.570 7.401 3.355 1.00 36.78 231 GLY A C 1
ATOM 1808 O O . GLY A 1 231 ? -31.979 6.680 2.451 1.00 36.78 231 GLY A O 1
ATOM 1809 N N . GLU A 1 232 ? -30.650 8.338 3.145 1.00 32.69 232 GLU A N 1
ATOM 1810 C CA . GLU A 1 232 ? -30.050 8.665 1.859 1.00 32.69 232 GLU A CA 1
ATOM 1811 C C . GLU A 1 232 ? -28.529 8.457 1.922 1.00 32.69 232 GLU A C 1
ATOM 1813 O O . GLU A 1 232 ? -27.887 8.901 2.886 1.00 32.69 232 GLU A O 1
ATOM 1818 N N . PRO A 1 233 ? -27.921 7.791 0.918 1.00 36.81 233 PRO A N 1
ATOM 1819 C CA . PRO A 1 233 ? -26.472 7.778 0.785 1.00 36.81 233 PRO A CA 1
ATOM 1820 C C . PRO A 1 233 ? -26.003 9.233 0.634 1.00 36.81 233 PRO A C 1
ATOM 1822 O O . PRO A 1 233 ? -26.562 9.960 -0.190 1.00 36.81 233 PRO A O 1
ATOM 1825 N N . PRO A 1 234 ? -25.013 9.701 1.418 1.00 39.69 234 PRO A N 1
ATOM 1826 C CA . PRO A 1 234 ? -24.580 11.083 1.320 1.00 39.69 234 PRO A CA 1
ATOM 1827 C C . PRO A 1 234 ? -24.097 11.368 -0.097 1.00 39.69 234 PRO A C 1
ATOM 1829 O O . PRO A 1 234 ? -23.341 10.584 -0.676 1.00 39.69 234 PRO A O 1
ATOM 1832 N N . VAL A 1 235 ? -24.534 12.515 -0.613 1.00 40.59 235 VAL A N 1
ATOM 1833 C CA . VAL A 1 235 ? -24.072 13.115 -1.863 1.00 40.59 235 VAL A CA 1
ATOM 1834 C C . VAL A 1 235 ? -22.551 12.965 -1.963 1.00 40.59 235 VAL A C 1
ATOM 1836 O O . VAL A 1 235 ? -21.800 13.335 -1.054 1.00 40.59 235 VAL A O 1
ATOM 1839 N N . LEU A 1 236 ? -22.116 12.334 -3.055 1.00 42.53 236 LEU A N 1
ATOM 1840 C CA . LEU A 1 236 ? -20.722 12.072 -3.388 1.00 42.53 236 LEU A CA 1
ATOM 1841 C C . LEU A 1 236 ? -19.991 13.395 -3.671 1.00 42.53 236 LEU A C 1
ATOM 1843 O O . LEU A 1 236 ? -19.762 13.742 -4.823 1.00 42.53 236 LEU A O 1
ATOM 1847 N N . ASP A 1 237 ? -19.532 14.102 -2.639 1.00 41.25 237 ASP A N 1
ATOM 1848 C CA . ASP A 1 237 ? -18.516 15.163 -2.792 1.00 41.25 237 ASP A CA 1
ATOM 1849 C C . ASP A 1 237 ? -17.102 14.563 -2.984 1.00 41.25 237 ASP A C 1
ATOM 1851 O O . ASP A 1 237 ? -16.097 15.032 -2.445 1.00 41.25 237 ASP A O 1
ATOM 1855 N N . GLY A 1 238 ? -17.013 13.466 -3.740 1.00 44.91 238 GLY A N 1
ATOM 1856 C CA . GLY A 1 238 ? -15.793 12.732 -4.057 1.00 44.91 238 GLY A CA 1
ATOM 1857 C C . GLY A 1 238 ? -15.799 12.359 -5.534 1.00 44.91 238 GLY A C 1
ATOM 1858 O O . GLY A 1 238 ? -16.820 11.903 -6.028 1.00 44.91 238 GLY A O 1
ATOM 1859 N N . CYS A 1 239 ? -14.676 12.610 -6.221 1.00 50.62 239 CYS A N 1
ATOM 1860 C CA . CYS A 1 239 ? -14.403 12.328 -7.641 1.00 50.62 239 CYS A CA 1
ATOM 1861 C C . CYS A 1 239 ? -15.576 11.767 -8.460 1.00 50.62 239 CYS A C 1
ATOM 1863 O O . CYS A 1 239 ? -15.863 10.576 -8.394 1.00 50.62 239 CYS A O 1
ATOM 1865 N N . SER A 1 240 ? -16.142 12.599 -9.340 1.00 49.41 240 SER A N 1
ATOM 1866 C CA . SER A 1 240 ? -17.083 12.181 -10.397 1.00 49.41 240 SER A CA 1
ATOM 1867 C C . SER A 1 240 ? -16.490 11.156 -11.378 1.00 49.41 240 SER A C 1
ATOM 1869 O O . SER A 1 240 ? -17.222 10.510 -12.117 1.00 49.41 240 SER A O 1
ATOM 1871 N N . CYS A 1 241 ? -15.168 10.970 -11.326 1.00 57.41 241 CYS A N 1
ATOM 1872 C CA . CYS A 1 241 ? -14.343 9.891 -11.882 1.00 57.41 241 CYS A CA 1
ATOM 1873 C C . CYS A 1 241 ? -14.692 8.494 -11.300 1.00 57.41 241 CYS A C 1
ATOM 1875 O O . CYS A 1 241 ? -13.824 7.652 -11.098 1.00 57.41 241 CYS A O 1
ATOM 1877 N N . TRP A 1 242 ? -15.955 8.241 -10.946 1.00 49.59 242 TRP A N 1
ATOM 1878 C CA . TRP A 1 242 ? -16.391 6.991 -10.327 1.00 49.59 242 TRP A CA 1
ATOM 1879 C C . TRP A 1 242 ? -16.198 5.825 -11.312 1.00 49.59 242 TRP A C 1
ATOM 1881 O O . TRP A 1 242 ? -17.038 5.553 -12.167 1.00 49.59 242 TRP A O 1
ATOM 1891 N N . TRP A 1 243 ? -15.067 5.129 -11.193 1.00 46.81 243 TRP A N 1
ATOM 1892 C CA . TRP A 1 243 ? -14.782 3.880 -11.895 1.00 46.81 243 TRP A CA 1
ATOM 1893 C C . TRP A 1 243 ? -15.598 2.751 -11.257 1.00 46.81 243 TRP A C 1
ATOM 1895 O O . TRP A 1 243 ? -15.117 1.982 -10.423 1.00 46.81 243 TRP A O 1
ATOM 1905 N N . GLY A 1 244 ? -16.881 2.691 -11.604 1.00 38.66 244 GLY A N 1
ATOM 1906 C CA . GLY A 1 244 ? -17.769 1.618 -11.179 1.00 38.66 244 GLY A CA 1
ATOM 1907 C C . GLY A 1 244 ? -19.235 1.992 -11.290 1.00 38.66 244 GLY A C 1
ATOM 1908 O O . GLY A 1 244 ? -19.868 2.245 -10.274 1.00 38.66 244 GLY A O 1
ATOM 1909 N N . GLY A 1 245 ? -19.770 1.993 -12.512 1.00 34.12 245 GLY A N 1
ATOM 1910 C CA . GLY A 1 245 ? -21.216 1.944 -12.720 1.00 34.12 245 GLY A CA 1
ATOM 1911 C C . GLY A 1 245 ? -21.857 0.832 -11.883 1.00 34.12 245 GLY A C 1
ATOM 1912 O O . GLY A 1 245 ? -21.243 -0.223 -11.679 1.00 34.12 245 GLY A O 1
ATOM 1913 N N . PHE A 1 246 ? -23.044 1.145 -11.364 1.00 35.59 246 PHE A N 1
ATOM 1914 C CA . PHE A 1 246 ? -23.947 0.218 -10.686 1.00 35.59 246 PHE A CA 1
ATOM 1915 C C . PHE A 1 246 ? -24.251 -1.013 -11.545 1.00 35.59 246 PHE A C 1
ATOM 1917 O O . PHE A 1 246 ? -24.350 -0.854 -12.784 1.00 35.59 246 PHE A O 1
#

Foldseek 3Di:
DDDYDDDDDDDDDDDDDDDPPPPPDDDPDPPPPQFAEAEQDCAQLNLQLQLVCLVVLHANHHYAWLDQHDPRNCVHPQADPVSGRPTRRVSSVVSSCVVRVCSHVSNPDDPCPVVSVVLSVDPDQPVNQVSLQVVQQPGQEYEYEAEPPPDCSSVRDADQQHKYWYWYQYPNRWIATDAIDGSLQDADNVVVVVVVVVDDPVRTDHSVRVNVRVVVSRPDDRPPPPPVPPPDDPDRPHDPVPPDDD

Sequence (246 aa):
MHTDRLPHGQGPGWPTVRGGATLRARMPGQRLRVPQTLFIGLPGRIADAVTSLAVNGEGLPWLLDRTAVNSTDLLAESYRPFHRERPRSMCLEQSLVALVPEVLSRSGVRPEDRYLSDLCRDETANDLRQRLHGLVLRPDVVVWTAWAGQREEWNVPVAPDVRCLQLFHDTAARVTSWGVVPWAKRRCGDCLEALASTASRQDFLSVEEIVTRIISASTRQPEALNYAATGEPPVLDGCSCWWGGF

pLDDT: mean 73.16, std 21.19, range [27.3, 96.5]

Secondary structure (DSSP, 8-state):
---------------------------TT--PPPP-EEEE---HHHHHHHHHHHHTT----EEE--SBB-TTGGGSTTS-GGGBTSBHHHHHHHHHHHH-THHHHHH---THHHHHHHHHH---HHHHHHHHHHHHTSSSEEEEEEETT--GGG-PPP-TTSEEEEEEE-TTS-EEEEEEEEGGGPPPHHHHHHHHHT--GGGPPPHHHHHHHHHHHHHS------GGGTSS-----S-S------

Radius of gyration: 25.09 Å; chains: 1; bounding box: 54×40×103 Å